Protein AF-A0A2S8EQU9-F1 (afdb_monomer_lite)

Radius of gyration: 19.74 Å; chains: 1; bounding box: 40×59×60 Å

Sequence (243 aa):
MELGSDIAADINLDDYFVYDVSADVALEFFRTLLFKHLQAFAGERELKERDEIAIINSVFSQERVFAELVRASEGVPRDFINILQLAAMRSDQSKIAMNEVRIAAKDWYERDKQRNLDTNERADQLLQWIRDKVIEGKRARAFLLRSSHSDPSIEFLFDERLLHIAKRSYSAKDEPGVRYRVWKVDYGCYVDLINTAKSPTGFLFPDTELSDAGEIEVPEDDYRAVRRAVLDLSEFEKDNASG

Structure (mmCIF, N/CA/C/O backbone):
data_AF-A0A2S8EQU9-F1
#
_entry.id   AF-A0A2S8EQU9-F1
#
loop_
_atom_site.group_PDB
_atom_site.id
_atom_site.type_symbol
_atom_site.label_atom_id
_atom_site.label_alt_id
_atom_site.label_comp_id
_atom_site.label_asym_id
_atom_site.label_entity_id
_atom_site.label_seq_id
_atom_site.pdbx_PDB_ins_code
_atom_site.Cartn_x
_atom_site.Cartn_y
_atom_site.Cartn_z
_atom_site.occupancy
_atom_site.B_iso_or_equiv
_atom_site.auth_seq_id
_atom_site.auth_comp_id
_atom_site.auth_asym_id
_atom_site.auth_atom_id
_atom_site.pdbx_PDB_model_num
ATOM 1 N N . MET A 1 1 ? -13.046 -41.221 -13.248 1.00 33.53 1 MET A N 1
ATOM 2 C CA . MET A 1 1 ? -12.655 -40.390 -12.095 1.00 33.53 1 MET A CA 1
ATOM 3 C C . MET A 1 1 ? -12.018 -39.148 -12.670 1.00 33.53 1 MET A C 1
ATOM 5 O O . MET A 1 1 ? -10.889 -39.224 -13.133 1.00 33.53 1 MET A O 1
ATOM 9 N N . GLU A 1 2 ? -12.775 -38.060 -12.756 1.00 37.56 2 GLU A N 1
ATOM 10 C CA . GLU A 1 2 ? -12.196 -36.752 -13.045 1.00 37.56 2 GLU A CA 1
ATOM 11 C C . GLU A 1 2 ? -11.677 -36.181 -11.728 1.00 37.56 2 GLU A C 1
ATOM 13 O O . GLU A 1 2 ? -12.448 -35.767 -10.872 1.00 37.56 2 GLU A O 1
ATOM 18 N N . LEU A 1 3 ? -10.361 -36.245 -11.544 1.00 44.75 3 LEU A N 1
ATOM 19 C CA . LEU A 1 3 ? -9.648 -35.679 -10.401 1.00 44.75 3 LEU A CA 1
ATOM 20 C C . LEU A 1 3 ? -9.072 -34.311 -10.804 1.00 44.75 3 LEU A C 1
ATOM 22 O O . LEU A 1 3 ? -7.863 -34.108 -10.768 1.00 44.75 3 LEU A O 1
ATOM 26 N N . GLY A 1 4 ? -9.929 -33.422 -11.314 1.00 41.94 4 GLY A N 1
ATOM 27 C CA . GLY A 1 4 ? -9.499 -32.151 -11.911 1.00 41.94 4 GLY A CA 1
ATOM 28 C C . GLY A 1 4 ? -10.283 -30.915 -11.475 1.00 41.94 4 GLY A C 1
ATOM 29 O O . GLY A 1 4 ? -9.787 -29.811 -11.670 1.00 41.94 4 GLY A O 1
ATOM 30 N N . SER A 1 5 ? -11.471 -31.058 -10.875 1.00 34.97 5 SER A N 1
ATOM 31 C CA . SER A 1 5 ? -12.340 -29.904 -10.593 1.00 34.97 5 SER A CA 1
ATOM 32 C C . SER A 1 5 ? -12.291 -29.382 -9.156 1.00 34.97 5 SER A C 1
ATOM 34 O O . SER A 1 5 ? -12.939 -28.380 -8.886 1.00 34.97 5 SER A O 1
ATOM 36 N N . ASP A 1 6 ? -11.554 -30.027 -8.245 1.00 44.69 6 ASP A N 1
ATOM 37 C CA . ASP A 1 6 ? -11.637 -29.733 -6.799 1.00 44.69 6 ASP A CA 1
ATOM 38 C C . ASP A 1 6 ? -10.392 -29.044 -6.211 1.00 44.69 6 ASP A C 1
ATOM 40 O O . ASP A 1 6 ? -10.330 -28.784 -5.017 1.00 44.69 6 ASP A O 1
ATOM 44 N N . ILE A 1 7 ? -9.387 -28.717 -7.034 1.00 41.84 7 ILE A N 1
ATOM 45 C CA . ILE A 1 7 ? -8.163 -28.026 -6.568 1.00 41.84 7 ILE A CA 1
ATOM 46 C C . ILE A 1 7 ? -8.291 -26.494 -6.691 1.00 41.84 7 ILE A C 1
ATOM 48 O O . ILE A 1 7 ? -7.581 -25.754 -6.021 1.00 41.84 7 ILE A O 1
ATOM 52 N N . ALA A 1 8 ? -9.231 -25.993 -7.499 1.00 37.91 8 ALA A N 1
ATOM 53 C CA . ALA A 1 8 ? -9.414 -24.556 -7.736 1.00 37.91 8 ALA A CA 1
ATOM 54 C C . ALA A 1 8 ? -10.442 -23.884 -6.802 1.00 37.91 8 ALA A C 1
ATOM 56 O O . ALA A 1 8 ? -10.688 -22.689 -6.938 1.00 37.91 8 ALA A O 1
ATOM 57 N N . ALA A 1 9 ? -11.069 -24.634 -5.889 1.00 36.38 9 ALA A N 1
ATOM 58 C CA . ALA A 1 9 ? -12.215 -24.147 -5.119 1.00 36.38 9 ALA A CA 1
ATOM 59 C C . ALA A 1 9 ? -11.855 -23.308 -3.878 1.00 36.38 9 ALA A C 1
ATOM 61 O O . ALA A 1 9 ? -12.753 -22.683 -3.323 1.00 36.38 9 ALA A O 1
ATOM 62 N N . ASP A 1 10 ? -10.585 -23.267 -3.452 1.00 40.62 10 ASP A N 1
ATOM 63 C CA . ASP A 1 10 ? -10.226 -22.685 -2.143 1.00 40.62 10 ASP A CA 1
ATOM 64 C C . ASP A 1 10 ? -9.034 -21.711 -2.169 1.00 40.62 10 ASP A C 1
ATOM 66 O O . ASP A 1 10 ? -8.620 -21.199 -1.132 1.00 40.62 10 ASP A O 1
ATOM 70 N N . ILE A 1 11 ? -8.481 -21.409 -3.350 1.00 37.69 11 ILE A N 1
ATOM 71 C CA . ILE A 1 11 ? -7.440 -20.381 -3.488 1.00 37.69 11 ILE A CA 1
ATOM 72 C C . ILE A 1 11 ? -8.107 -19.114 -4.010 1.00 37.69 11 ILE A C 1
ATOM 74 O O . ILE A 1 11 ? -8.287 -18.933 -5.215 1.00 37.69 11 ILE A O 1
ATOM 78 N N . ASN A 1 12 ? -8.486 -18.227 -3.091 1.00 47.50 12 ASN A N 1
ATOM 79 C CA . ASN A 1 12 ? -8.790 -16.853 -3.455 1.00 47.50 12 ASN A CA 1
ATOM 80 C C . ASN A 1 12 ? -7.479 -16.190 -3.905 1.00 47.50 12 ASN A C 1
ATOM 82 O O . ASN A 1 12 ? -6.629 -15.863 -3.081 1.00 47.50 12 ASN A O 1
ATOM 86 N N . LEU A 1 13 ? -7.286 -16.053 -5.219 1.00 45.34 13 LEU A N 1
ATOM 87 C CA . LEU A 1 13 ? -6.069 -15.482 -5.812 1.00 45.34 13 LEU A CA 1
ATOM 88 C C . LEU A 1 13 ? -5.778 -14.072 -5.275 1.00 45.34 13 LEU A C 1
ATOM 90 O O . LEU A 1 13 ? -4.610 -13.714 -5.133 1.00 45.34 13 LEU A O 1
ATOM 94 N N . ASP A 1 14 ? -6.825 -13.324 -4.910 1.00 51.41 14 ASP A N 1
ATOM 95 C CA . ASP A 1 14 ? -6.707 -11.995 -4.305 1.00 51.41 14 ASP A CA 1
ATOM 96 C C . ASP A 1 14 ? -6.015 -12.049 -2.934 1.00 51.41 14 ASP A C 1
ATOM 98 O O . ASP A 1 14 ? -5.286 -11.124 -2.602 1.00 51.41 14 ASP A O 1
ATOM 102 N N . ASP A 1 15 ? -6.168 -13.139 -2.170 1.00 52.75 15 ASP A N 1
ATOM 103 C CA . ASP A 1 15 ? -5.535 -13.311 -0.854 1.00 52.75 15 ASP A CA 1
ATOM 104 C C . ASP A 1 15 ? -4.066 -13.782 -0.972 1.00 52.75 15 ASP A C 1
ATOM 106 O O . ASP A 1 15 ? -3.281 -13.597 -0.043 1.00 52.75 15 ASP A O 1
ATOM 110 N N . TYR A 1 16 ? -3.674 -14.371 -2.112 1.00 49.75 16 TYR A N 1
ATOM 111 C CA . TYR A 1 16 ? -2.347 -14.978 -2.318 1.00 49.75 16 TYR A CA 1
ATOM 112 C C . TYR A 1 16 ? -1.316 -14.015 -2.929 1.00 49.75 16 TYR A C 1
ATOM 114 O O . TYR A 1 16 ? -0.118 -14.162 -2.694 1.00 49.75 16 TYR A O 1
ATOM 122 N N . PHE A 1 17 ? -1.762 -13.009 -3.691 1.00 53.88 17 PHE A N 1
ATOM 123 C CA . PHE A 1 17 ? -0.881 -12.006 -4.310 1.00 53.88 17 PHE A CA 1
ATOM 124 C C . PHE A 1 17 ? -0.741 -10.708 -3.505 1.00 53.88 17 PHE A C 1
ATOM 126 O O . PHE A 1 17 ? -0.090 -9.763 -3.964 1.00 53.88 17 PHE A O 1
ATOM 133 N N . VAL A 1 18 ? -1.304 -10.646 -2.295 1.00 64.56 18 VAL A N 1
ATOM 134 C CA . VAL A 1 18 ? -1.050 -9.533 -1.375 1.00 64.56 18 VAL A CA 1
ATOM 135 C C . VAL A 1 18 ? 0.399 -9.620 -0.902 1.00 64.56 18 VAL A C 1
ATOM 137 O O . VAL A 1 18 ? 0.786 -10.580 -0.239 1.00 64.56 18 VAL A O 1
ATOM 140 N N . TYR A 1 19 ? 1.194 -8.587 -1.191 1.00 64.25 19 TYR A N 1
ATOM 141 C CA . TYR A 1 19 ? 2.611 -8.510 -0.801 1.00 64.25 19 TYR A CA 1
ATOM 142 C C . TYR A 1 19 ? 2.847 -8.782 0.695 1.00 64.25 19 TYR A C 1
ATOM 144 O O . TYR A 1 19 ? 3.861 -9.356 1.071 1.00 64.25 19 TYR A O 1
ATOM 152 N N . ASP A 1 20 ? 1.904 -8.370 1.547 1.00 67.81 20 ASP A N 1
ATOM 153 C CA . ASP A 1 20 ? 1.984 -8.575 2.995 1.00 67.81 20 ASP A CA 1
ATOM 154 C C . ASP A 1 20 ? 1.712 -10.025 3.437 1.00 67.81 20 ASP A C 1
ATOM 156 O O . ASP A 1 20 ? 1.998 -10.333 4.585 1.00 67.81 20 ASP A O 1
ATOM 160 N N . VAL A 1 21 ? 1.151 -10.888 2.579 1.00 67.62 21 VAL A N 1
ATOM 161 C CA . VAL A 1 21 ? 0.884 -12.308 2.880 1.00 67.62 21 VAL A CA 1
ATOM 162 C C . VAL A 1 21 ? 2.030 -13.182 2.386 1.00 67.62 21 VAL A C 1
ATOM 164 O O . VAL A 1 21 ? 2.556 -13.965 3.160 1.00 67.62 21 VAL A O 1
ATOM 167 N N . SER A 1 22 ? 2.444 -13.037 1.124 1.00 76.06 22 SER A N 1
ATOM 168 C CA . SER A 1 22 ? 3.609 -13.751 0.592 1.00 76.06 22 SER A CA 1
ATOM 169 C C . SER A 1 22 ? 4.368 -12.880 -0.404 1.00 76.06 22 SER A C 1
ATOM 171 O O . SER A 1 22 ? 4.047 -12.808 -1.596 1.00 76.06 22 SER A O 1
ATOM 173 N N . ALA A 1 23 ? 5.388 -12.185 0.101 1.00 83.00 23 ALA A N 1
ATOM 174 C CA . ALA A 1 23 ? 6.175 -11.252 -0.696 1.00 83.00 23 ALA A CA 1
ATOM 175 C C . ALA A 1 23 ? 6.871 -11.953 -1.871 1.00 83.00 23 ALA A C 1
ATOM 177 O O . ALA A 1 23 ? 6.831 -11.440 -2.985 1.00 83.00 23 ALA A O 1
ATOM 178 N N . ASP A 1 24 ? 7.457 -13.133 -1.653 1.00 86.25 24 ASP A N 1
ATOM 179 C CA . ASP A 1 24 ? 8.213 -13.854 -2.684 1.00 86.25 24 ASP A CA 1
ATOM 180 C C . ASP A 1 24 ? 7.326 -14.277 -3.862 1.00 86.25 24 ASP A C 1
ATOM 182 O O . ASP A 1 24 ? 7.674 -14.033 -5.019 1.00 86.25 24 ASP A O 1
ATOM 186 N N . VAL A 1 25 ? 6.140 -14.821 -3.575 1.00 86.56 25 VAL A N 1
ATOM 187 C CA . VAL A 1 25 ? 5.157 -15.208 -4.596 1.00 86.56 25 VAL A CA 1
ATOM 188 C C . VAL A 1 25 ? 4.680 -13.990 -5.384 1.00 86.56 25 VAL A C 1
ATOM 190 O O . VAL A 1 25 ? 4.628 -14.025 -6.616 1.00 86.56 25 VAL A O 1
ATOM 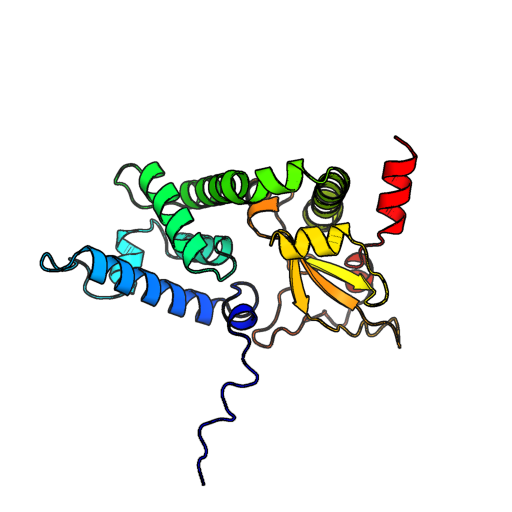193 N N . ALA A 1 26 ? 4.331 -12.902 -4.691 1.00 89.25 26 ALA A N 1
ATOM 194 C CA . ALA A 1 26 ? 3.895 -11.675 -5.345 1.00 89.25 26 ALA A CA 1
ATOM 195 C C . ALA A 1 26 ? 5.013 -11.112 -6.239 1.00 89.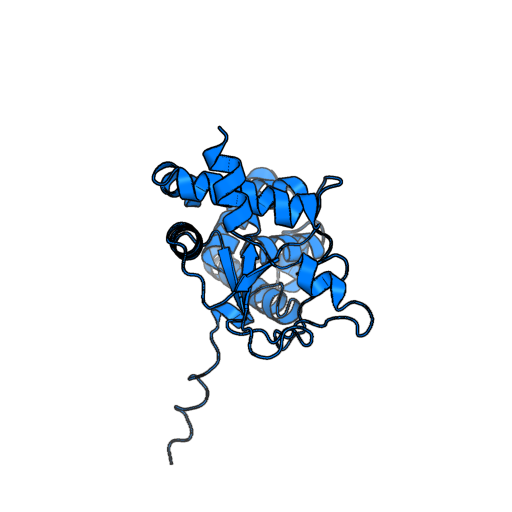25 26 ALA A C 1
ATOM 197 O O . ALA A 1 26 ? 4.781 -10.783 -7.403 1.00 89.25 26 ALA A O 1
ATOM 198 N N . LEU A 1 27 ? 6.247 -11.056 -5.732 1.00 93.38 27 LEU A N 1
ATOM 199 C CA . LEU A 1 27 ? 7.408 -10.598 -6.490 1.00 93.38 27 LEU A CA 1
ATOM 200 C C . LEU A 1 27 ? 7.643 -11.442 -7.742 1.00 93.38 27 LEU A C 1
ATOM 202 O O . LEU A 1 27 ? 7.883 -10.862 -8.798 1.00 93.38 27 LEU A O 1
ATOM 206 N N . GLU A 1 28 ? 7.572 -12.770 -7.649 1.00 94.12 28 GLU A N 1
ATOM 207 C CA . GLU A 1 28 ? 7.716 -13.667 -8.801 1.00 94.12 28 GLU A CA 1
ATOM 208 C C . GLU A 1 28 ? 6.620 -13.402 -9.840 1.00 94.12 28 GLU A C 1
ATOM 210 O O . GLU A 1 28 ? 6.914 -13.091 -10.996 1.00 94.12 28 GLU A O 1
ATOM 215 N N . PHE A 1 29 ? 5.354 -13.407 -9.415 1.00 94.50 29 PHE A N 1
ATOM 216 C CA . PHE A 1 29 ? 4.218 -13.178 -10.304 1.00 94.50 29 PHE A CA 1
ATOM 217 C C . PHE A 1 29 ? 4.317 -11.842 -11.052 1.00 94.50 29 PHE A C 1
ATOM 219 O O . PHE A 1 29 ? 4.194 -11.802 -12.280 1.00 94.50 29 PHE A O 1
ATOM 226 N N . PHE A 1 30 ? 4.564 -10.741 -10.336 1.00 96.19 30 PHE A N 1
ATOM 227 C CA . PHE A 1 30 ? 4.626 -9.411 -10.943 1.00 96.19 30 PHE A CA 1
ATOM 228 C C . PHE A 1 30 ? 5.864 -9.216 -11.821 1.00 96.19 30 PHE A C 1
ATOM 230 O O . PHE A 1 30 ? 5.836 -8.426 -12.769 1.00 96.19 30 PHE A O 1
ATOM 237 N N . ARG A 1 31 ? 6.941 -9.960 -11.555 1.00 96.56 31 ARG A N 1
ATOM 238 C CA . ARG A 1 31 ? 8.150 -9.943 -12.378 1.00 96.56 31 ARG A CA 1
ATOM 239 C C . ARG A 1 31 ? 7.876 -10.608 -13.723 1.00 96.56 31 ARG A C 1
ATOM 241 O O . ARG A 1 31 ? 8.136 -10.002 -14.768 1.00 96.56 31 ARG A O 1
ATOM 248 N N . THR A 1 32 ? 7.238 -11.779 -13.702 1.00 96.44 32 THR A N 1
ATOM 249 C CA . THR A 1 32 ? 6.753 -12.458 -14.908 1.00 96.44 32 THR A CA 1
ATOM 250 C C . THR A 1 32 ? 5.721 -11.620 -15.657 1.00 96.44 32 THR A C 1
ATOM 252 O O . THR A 1 32 ? 5.780 -11.525 -16.887 1.00 96.44 32 THR A O 1
ATOM 255 N N . LEU A 1 33 ? 4.783 -10.989 -14.941 1.00 96.31 33 LEU A N 1
ATOM 256 C CA . LEU A 1 33 ? 3.775 -10.105 -15.527 1.00 96.31 33 LEU A CA 1
ATOM 257 C C . LEU A 1 33 ? 4.437 -8.967 -16.310 1.00 96.31 33 LEU A C 1
ATOM 259 O O . LEU A 1 33 ? 4.105 -8.758 -17.477 1.00 96.31 33 LEU A O 1
ATOM 263 N N . LEU A 1 34 ? 5.385 -8.259 -15.689 1.00 97.00 34 LEU A N 1
ATOM 264 C CA . LEU A 1 34 ? 6.083 -7.141 -16.315 1.00 97.00 34 LEU A CA 1
ATOM 265 C C . LEU A 1 34 ? 6.875 -7.586 -17.549 1.00 97.00 34 LEU A C 1
ATOM 267 O O . LEU A 1 34 ? 6.765 -6.957 -18.602 1.00 97.00 34 LEU A O 1
ATOM 271 N N . PHE A 1 35 ? 7.634 -8.679 -17.443 1.00 95.75 35 PHE A N 1
ATOM 272 C CA . PHE A 1 35 ? 8.410 -9.208 -18.564 1.00 95.75 35 PHE A CA 1
ATOM 273 C C . PHE A 1 35 ? 7.514 -9.543 -19.761 1.00 95.75 35 PHE A C 1
ATOM 275 O O . PHE A 1 35 ? 7.748 -9.053 -20.866 1.00 95.75 35 PHE A O 1
ATOM 282 N N . LYS A 1 36 ? 6.428 -10.294 -19.536 1.00 94.56 36 LYS A N 1
ATOM 283 C CA . LYS A 1 36 ? 5.465 -10.644 -20.594 1.00 94.56 36 LYS A CA 1
ATOM 284 C C . LYS A 1 36 ? 4.761 -9.416 -21.167 1.00 94.56 36 LYS A C 1
ATOM 286 O O . LYS A 1 36 ? 4.550 -9.352 -22.376 1.00 94.56 36 LYS A O 1
ATOM 291 N N . HIS A 1 37 ? 4.414 -8.442 -20.326 1.00 94.75 37 HIS A N 1
ATOM 292 C CA . HIS A 1 37 ? 3.777 -7.201 -20.762 1.00 94.75 37 HIS A CA 1
ATOM 293 C C . HIS A 1 37 ? 4.683 -6.410 -21.713 1.00 94.75 37 HIS A C 1
ATOM 295 O O . HIS A 1 37 ? 4.256 -6.019 -22.800 1.00 94.75 37 HIS A O 1
ATOM 301 N N . LEU A 1 38 ? 5.953 -6.228 -21.344 1.00 93.69 38 LEU A N 1
ATOM 302 C CA . LEU A 1 38 ? 6.929 -5.534 -22.183 1.00 93.69 38 LEU A CA 1
ATOM 303 C C . LEU A 1 38 ? 7.265 -6.329 -23.449 1.00 93.69 38 LEU A C 1
ATOM 305 O O . LEU A 1 38 ? 7.440 -5.730 -24.507 1.00 93.69 38 LEU A O 1
ATOM 309 N N . GLN A 1 39 ? 7.302 -7.662 -23.376 1.00 92.12 39 GLN A N 1
ATOM 310 C CA . GLN A 1 39 ? 7.548 -8.514 -24.541 1.00 92.12 39 GLN A CA 1
ATOM 311 C C . GLN A 1 39 ? 6.416 -8.385 -25.562 1.00 92.12 39 GLN A C 1
ATOM 313 O O . GLN A 1 39 ? 6.668 -8.195 -26.751 1.00 92.12 39 GLN A O 1
ATOM 318 N N . ALA A 1 40 ? 5.167 -8.423 -25.090 1.00 91.94 40 ALA A N 1
ATOM 319 C CA . ALA A 1 40 ? 3.996 -8.197 -25.927 1.00 91.94 40 ALA A CA 1
ATOM 320 C C . ALA A 1 40 ? 3.999 -6.789 -26.545 1.00 91.94 40 ALA A C 1
ATOM 322 O O . ALA A 1 40 ? 3.655 -6.635 -27.715 1.00 91.94 40 ALA A O 1
ATOM 323 N N . PHE A 1 41 ? 4.426 -5.774 -25.787 1.00 89.81 41 PHE A N 1
ATOM 324 C CA . PHE A 1 41 ? 4.535 -4.399 -26.276 1.00 89.81 41 PHE A CA 1
ATOM 325 C C . PHE A 1 41 ? 5.648 -4.216 -27.323 1.00 89.81 41 PHE A C 1
ATOM 327 O O . PHE A 1 41 ? 5.462 -3.487 -28.297 1.00 89.81 41 PHE A O 1
ATOM 334 N N . ALA A 1 42 ? 6.798 -4.874 -27.149 1.00 90.06 42 ALA A N 1
ATOM 335 C CA . ALA A 1 42 ? 7.920 -4.799 -28.085 1.00 90.06 42 ALA A CA 1
ATOM 336 C C . ALA A 1 42 ? 7.599 -5.439 -29.448 1.00 90.06 42 ALA A C 1
ATOM 338 O O . ALA A 1 42 ? 8.120 -4.996 -30.478 1.00 90.06 42 ALA A O 1
ATOM 339 N N . GLY A 1 43 ? 6.730 -6.456 -29.462 1.00 88.19 43 GLY A N 1
ATOM 340 C CA . GLY A 1 43 ? 6.331 -7.165 -30.675 1.00 88.19 43 GLY A CA 1
ATOM 341 C C . GLY A 1 43 ? 7.546 -7.685 -31.447 1.00 88.19 43 GLY A C 1
ATOM 342 O O . GLY A 1 43 ? 8.452 -8.286 -30.875 1.00 88.19 43 GLY A O 1
ATOM 343 N N . GLU A 1 44 ? 7.595 -7.404 -32.749 1.00 84.44 44 GLU A N 1
ATOM 344 C CA . GLU A 1 44 ? 8.676 -7.851 -33.644 1.00 84.44 44 GLU A CA 1
ATOM 345 C C . GLU A 1 44 ? 10.031 -7.176 -33.390 1.00 84.44 44 GLU A C 1
ATOM 347 O O . GLU A 1 44 ? 11.050 -7.658 -33.876 1.00 84.44 44 GLU A O 1
ATOM 352 N N . ARG A 1 45 ? 10.077 -6.055 -32.652 1.00 82.75 45 ARG A N 1
ATOM 353 C CA . ARG A 1 45 ? 11.352 -5.383 -32.343 1.00 82.75 45 ARG A CA 1
ATOM 354 C C . ARG A 1 45 ? 12.190 -6.153 -31.320 1.00 82.75 45 ARG A C 1
ATOM 356 O O . ARG A 1 45 ? 13.373 -5.846 -31.204 1.00 82.75 45 ARG A O 1
ATOM 363 N N . GLU A 1 46 ? 11.573 -7.135 -30.654 1.00 80.81 46 GLU A N 1
ATOM 364 C CA . GLU A 1 46 ? 12.094 -7.926 -29.536 1.00 80.81 46 GLU A CA 1
ATOM 365 C C . GLU A 1 46 ? 12.575 -7.066 -28.351 1.00 80.81 46 GLU A C 1
ATOM 367 O O . GLU A 1 46 ? 12.967 -5.904 -28.480 1.00 80.81 46 GLU A O 1
ATOM 372 N N . LEU A 1 47 ? 12.512 -7.619 -27.139 1.00 88.38 47 LEU A N 1
ATOM 373 C CA . LEU A 1 47 ? 13.129 -6.968 -25.985 1.00 88.38 47 LEU A CA 1
ATOM 374 C C . LEU A 1 47 ? 14.642 -7.173 -26.025 1.00 88.38 47 LEU A C 1
ATOM 376 O O . LEU A 1 47 ? 15.133 -8.251 -26.356 1.00 88.38 47 LEU A O 1
ATOM 380 N N . LYS A 1 48 ? 15.392 -6.139 -25.636 1.00 89.94 48 LYS A N 1
ATOM 381 C CA . LYS A 1 48 ? 16.846 -6.248 -25.479 1.00 89.94 48 LYS A CA 1
ATOM 382 C C . LYS A 1 48 ? 17.197 -7.166 -24.306 1.00 89.94 48 LYS A C 1
ATOM 384 O O . LYS A 1 48 ? 18.179 -7.910 -24.357 1.00 89.94 48 LYS A O 1
ATOM 389 N N . GLU A 1 49 ? 16.423 -7.073 -23.235 1.00 93.25 49 GLU A N 1
ATOM 390 C CA . GLU A 1 49 ? 16.528 -7.886 -22.037 1.00 93.25 49 GLU A CA 1
ATOM 391 C C . GLU A 1 49 ? 15.991 -9.295 -22.297 1.00 93.25 49 GLU A C 1
ATOM 393 O O . GLU A 1 49 ? 14.900 -9.480 -22.830 1.00 93.25 49 GLU A O 1
ATOM 398 N N . ARG A 1 50 ? 16.784 -10.301 -21.918 1.00 89.75 50 ARG A N 1
ATOM 399 C CA . ARG A 1 50 ? 16.525 -11.709 -22.259 1.00 89.75 50 ARG A CA 1
ATOM 400 C C . ARG A 1 50 ? 15.682 -12.448 -21.230 1.00 89.75 50 ARG A C 1
ATOM 402 O O . ARG A 1 50 ? 15.179 -13.526 -21.528 1.00 89.75 50 ARG A O 1
ATOM 409 N N . ASP A 1 51 ? 15.575 -11.891 -20.032 1.00 93.88 51 ASP A N 1
ATOM 410 C CA . ASP A 1 51 ? 14.883 -12.499 -18.910 1.00 93.88 51 ASP A CA 1
ATOM 411 C C . ASP A 1 51 ? 14.293 -11.439 -17.971 1.00 93.88 51 ASP A C 1
ATOM 413 O O . ASP A 1 51 ? 14.531 -10.231 -18.080 1.00 93.88 51 ASP A O 1
ATOM 417 N N . GLU A 1 52 ? 13.497 -11.941 -17.040 1.00 95.06 52 GLU A N 1
ATOM 418 C CA . GLU A 1 52 ? 12.803 -11.196 -16.002 1.00 95.06 52 GLU A CA 1
ATOM 419 C C . GLU A 1 52 ? 13.736 -10.360 -15.113 1.00 95.06 52 GLU A C 1
ATOM 421 O O . GLU A 1 52 ? 13.443 -9.203 -14.812 1.00 95.06 52 GLU A O 1
ATOM 426 N N . ILE A 1 53 ? 14.886 -10.913 -14.718 1.00 95.00 53 ILE A N 1
ATOM 427 C CA . ILE A 1 53 ? 15.853 -10.242 -13.839 1.00 95.00 53 ILE A CA 1
ATOM 428 C C . ILE A 1 53 ? 16.509 -9.070 -14.576 1.00 95.00 53 ILE A C 1
ATOM 430 O O . ILE A 1 53 ? 16.687 -7.989 -14.009 1.00 95.00 53 ILE A O 1
ATOM 434 N N . ALA A 1 54 ? 16.851 -9.260 -15.851 1.00 95.56 54 ALA A N 1
ATOM 435 C CA . ALA A 1 54 ? 17.408 -8.223 -16.703 1.00 95.56 54 ALA A CA 1
ATOM 436 C C . ALA A 1 54 ? 16.436 -7.046 -16.874 1.00 95.56 54 ALA A C 1
ATOM 438 O O . ALA A 1 54 ? 16.885 -5.902 -16.797 1.00 95.56 54 ALA A O 1
ATOM 439 N N . ILE A 1 55 ? 15.129 -7.309 -17.016 1.00 95.25 55 ILE A N 1
ATOM 440 C CA . ILE A 1 55 ? 14.098 -6.257 -17.047 1.00 95.25 55 ILE A CA 1
ATOM 441 C C . ILE A 1 55 ? 14.046 -5.483 -15.730 1.00 95.25 55 ILE A C 1
ATOM 443 O O . ILE A 1 55 ? 14.071 -4.253 -15.750 1.00 95.25 55 ILE A O 1
ATOM 447 N N . ILE A 1 56 ? 14.028 -6.157 -14.575 1.00 96.75 56 ILE A N 1
ATOM 448 C CA . ILE A 1 56 ? 14.011 -5.442 -13.288 1.00 96.75 56 ILE A CA 1
ATOM 449 C C . ILE A 1 56 ? 15.248 -4.553 -13.145 1.00 96.75 56 ILE A C 1
ATOM 451 O O . ILE A 1 56 ? 15.142 -3.383 -12.777 1.00 96.75 56 ILE A O 1
ATOM 455 N N . ASN A 1 57 ? 16.415 -5.078 -13.512 1.00 96.00 57 ASN A N 1
ATOM 456 C CA . ASN A 1 57 ? 17.667 -4.339 -13.447 1.00 96.00 57 ASN A CA 1
ATOM 457 C C . ASN A 1 57 ? 17.750 -3.189 -14.456 1.00 96.00 57 ASN A C 1
ATOM 459 O O . ASN A 1 57 ? 18.498 -2.242 -14.204 1.00 96.00 57 ASN A O 1
ATOM 463 N N . SER A 1 58 ? 17.051 -3.248 -15.593 1.00 94.81 58 SER A N 1
ATOM 464 C CA . SER A 1 58 ? 17.051 -2.167 -16.584 1.00 94.81 58 SER A CA 1
ATOM 465 C C . SER A 1 58 ? 16.039 -1.072 -16.248 1.00 94.81 58 SER A C 1
ATOM 467 O O . SER A 1 58 ? 16.362 0.103 -16.417 1.00 94.81 58 SER A O 1
ATOM 469 N N . VAL A 1 59 ? 14.873 -1.437 -15.707 1.00 96.00 59 VAL A N 1
ATOM 470 C CA . VAL A 1 59 ? 13.772 -0.514 -15.387 1.00 96.00 59 VAL A CA 1
ATOM 471 C C . VAL A 1 59 ? 13.974 0.190 -14.044 1.00 96.00 59 VAL A C 1
ATOM 473 O O . VAL A 1 59 ? 13.748 1.397 -13.941 1.00 96.00 59 VAL A O 1
ATOM 476 N N . PHE A 1 60 ? 14.420 -0.528 -13.011 1.00 98.12 60 PHE A N 1
ATOM 477 C CA . PHE A 1 60 ? 14.473 -0.019 -11.640 1.00 98.12 60 PHE A CA 1
ATOM 478 C C . PHE A 1 60 ? 15.902 0.244 -11.176 1.00 98.12 60 PHE A C 1
ATOM 480 O O . PHE A 1 60 ? 16.847 -0.468 -11.513 1.00 98.12 60 PHE A O 1
ATOM 487 N N . SER A 1 61 ? 16.069 1.278 -10.353 1.00 97.50 61 SER A N 1
ATOM 488 C CA . SER A 1 61 ? 17.374 1.643 -9.790 1.00 97.50 61 SER A CA 1
ATOM 489 C C . SER A 1 61 ? 17.919 0.586 -8.824 1.00 97.50 61 SER A C 1
ATOM 491 O O . SER A 1 61 ? 19.137 0.437 -8.722 1.00 97.50 61 SER A O 1
ATOM 493 N N . GLN A 1 62 ? 17.037 -0.130 -8.116 1.00 95.94 62 GLN A N 1
ATOM 494 C CA . GLN A 1 62 ? 17.347 -1.188 -7.147 1.00 95.94 62 GLN A CA 1
ATOM 495 C C . GLN A 1 62 ? 16.180 -2.190 -7.084 1.00 95.94 62 GLN A C 1
ATOM 497 O O . GLN A 1 62 ? 15.031 -1.788 -7.257 1.00 95.94 62 GLN A O 1
ATOM 502 N N . GLU A 1 63 ? 16.441 -3.457 -6.745 1.00 93.00 63 GLU A N 1
ATOM 503 C CA . GLU A 1 63 ? 15.397 -4.499 -6.648 1.00 93.00 63 GLU A CA 1
ATOM 504 C C . GLU A 1 63 ? 14.280 -4.137 -5.654 1.00 93.00 63 GLU A C 1
ATOM 506 O O . GLU A 1 63 ? 13.100 -4.309 -5.947 1.00 93.00 63 GLU A O 1
ATOM 511 N N . ARG A 1 64 ? 14.618 -3.506 -4.521 1.00 94.88 64 ARG A N 1
ATOM 512 C CA . ARG A 1 64 ? 13.616 -3.045 -3.542 1.00 94.88 64 ARG A CA 1
ATOM 513 C C . ARG A 1 64 ? 12.625 -2.008 -4.085 1.00 94.88 64 ARG A C 1
ATOM 515 O O . ARG A 1 64 ? 11.573 -1.817 -3.492 1.00 94.88 64 ARG A O 1
ATOM 522 N N . VAL A 1 65 ? 12.957 -1.308 -5.174 1.00 97.50 65 VAL A N 1
ATOM 523 C CA . VAL A 1 65 ? 12.029 -0.356 -5.808 1.00 97.50 65 VAL A CA 1
ATOM 524 C C . VAL A 1 65 ? 10.936 -1.108 -6.563 1.00 97.50 65 VAL A C 1
ATOM 526 O O . VAL A 1 65 ? 9.780 -0.700 -6.522 1.00 97.50 65 VAL A O 1
ATOM 529 N N . PHE A 1 66 ? 11.279 -2.237 -7.189 1.00 97.62 66 PHE A N 1
ATOM 530 C CA . PHE A 1 66 ? 10.285 -3.139 -7.761 1.00 97.62 66 PHE A CA 1
ATOM 531 C C . PHE A 1 66 ? 9.389 -3.732 -6.665 1.00 97.62 66 PHE A C 1
ATOM 533 O O . PHE A 1 66 ? 8.172 -3.725 -6.815 1.00 97.62 66 PHE A O 1
ATOM 540 N N . ALA A 1 67 ? 9.966 -4.147 -5.532 1.00 94.88 67 ALA A N 1
ATOM 541 C CA . ALA A 1 67 ? 9.181 -4.631 -4.396 1.00 94.88 67 ALA A CA 1
ATOM 542 C C . ALA A 1 67 ? 8.194 -3.584 -3.857 1.00 94.88 67 ALA A C 1
ATOM 544 O O . ALA A 1 67 ? 7.039 -3.910 -3.594 1.00 94.88 67 ALA A O 1
ATOM 545 N N . GLU A 1 68 ? 8.609 -2.317 -3.767 1.00 95.19 68 GLU A N 1
ATOM 546 C CA . GLU A 1 68 ? 7.706 -1.227 -3.385 1.00 95.19 68 GLU A CA 1
ATOM 547 C C . GLU A 1 68 ? 6.553 -1.062 -4.383 1.00 95.19 68 GLU A C 1
ATOM 549 O O . GLU A 1 68 ? 5.415 -0.866 -3.969 1.00 95.19 68 GLU A O 1
ATOM 554 N N . LEU A 1 69 ? 6.817 -1.171 -5.689 1.00 97.12 69 LEU A N 1
ATOM 555 C CA . LEU A 1 69 ? 5.774 -1.091 -6.713 1.00 97.12 69 LEU A CA 1
ATOM 556 C C . LEU A 1 69 ? 4.779 -2.255 -6.598 1.00 97.12 69 LEU A C 1
ATOM 558 O O . LEU A 1 69 ? 3.572 -2.038 -6.690 1.00 97.12 69 LEU A O 1
ATOM 562 N N . VAL A 1 70 ? 5.272 -3.477 -6.373 1.00 95.44 70 VAL A N 1
ATOM 563 C CA . VAL A 1 70 ? 4.418 -4.650 -6.135 1.00 95.44 70 VAL A CA 1
ATOM 564 C C . VAL A 1 70 ? 3.548 -4.425 -4.903 1.00 95.44 70 VAL A C 1
ATOM 566 O O . VAL A 1 70 ? 2.334 -4.603 -4.972 1.00 95.44 70 VAL A O 1
ATOM 569 N N . ARG A 1 71 ? 4.133 -3.942 -3.803 1.00 91.81 71 ARG A N 1
ATOM 570 C CA . ARG A 1 71 ? 3.387 -3.598 -2.591 1.00 91.81 71 ARG A CA 1
ATOM 571 C C . ARG A 1 71 ? 2.325 -2.527 -2.842 1.00 91.81 71 ARG A C 1
ATOM 573 O O . ARG A 1 71 ? 1.188 -2.700 -2.418 1.00 91.81 71 ARG A O 1
ATOM 580 N N . ALA A 1 72 ? 2.680 -1.457 -3.550 1.00 93.19 72 ALA A N 1
ATOM 581 C CA . ALA A 1 72 ? 1.781 -0.351 -3.869 1.00 93.19 72 ALA A CA 1
ATOM 582 C C . ALA A 1 72 ? 0.613 -0.757 -4.778 1.00 93.19 72 ALA A C 1
ATOM 584 O O . ALA A 1 72 ? -0.405 -0.073 -4.799 1.00 93.19 72 ALA A O 1
ATOM 585 N N . SER A 1 73 ? 0.758 -1.855 -5.523 1.00 92.75 73 SER A N 1
ATOM 586 C CA . SER A 1 73 ? -0.312 -2.396 -6.361 1.00 92.75 73 SER A CA 1
ATOM 587 C C . SER A 1 73 ? -1.360 -3.201 -5.595 1.00 92.75 73 SER A C 1
ATOM 589 O O . SER A 1 73 ? -2.364 -3.567 -6.193 1.00 92.75 73 SER A O 1
ATOM 591 N N . GLU A 1 74 ? -1.130 -3.515 -4.313 1.00 87.94 74 GLU A N 1
ATOM 592 C CA . GLU A 1 74 ? -2.064 -4.293 -3.480 1.00 87.94 74 GLU A CA 1
ATOM 593 C C . GLU A 1 74 ? -2.486 -5.631 -4.123 1.00 87.94 74 GLU A C 1
ATOM 595 O O . GLU A 1 74 ? -3.601 -6.110 -3.944 1.00 87.94 74 GLU A O 1
ATOM 600 N N . GLY A 1 75 ? -1.591 -6.241 -4.908 1.00 87.62 75 GLY A N 1
ATOM 601 C CA . GLY A 1 75 ? -1.873 -7.489 -5.623 1.00 87.62 75 GLY A CA 1
ATOM 602 C C . GLY A 1 75 ? -2.700 -7.318 -6.902 1.00 87.62 75 GLY A C 1
ATOM 603 O O . GLY A 1 75 ? -2.998 -8.310 -7.561 1.00 87.62 75 GLY A O 1
ATOM 604 N N . VAL A 1 76 ? -3.026 -6.086 -7.314 1.00 89.25 76 VAL A N 1
ATOM 605 C CA . VAL A 1 76 ? -3.852 -5.783 -8.492 1.00 89.25 76 VAL A CA 1
ATOM 606 C C . VAL A 1 76 ? -2.976 -5.513 -9.732 1.00 89.25 76 VAL A C 1
ATOM 608 O O . VAL A 1 76 ? -2.340 -4.459 -9.835 1.00 89.25 76 VAL A O 1
ATOM 611 N N . PRO A 1 77 ? -2.985 -6.391 -10.763 1.00 92.62 77 PRO A N 1
ATOM 612 C CA . PRO A 1 77 ? -2.188 -6.218 -11.988 1.00 92.62 77 PRO A CA 1
ATOM 613 C C . PRO A 1 77 ? -2.418 -4.900 -12.728 1.00 92.62 77 PRO A C 1
ATOM 615 O O . PRO A 1 77 ? -1.496 -4.341 -13.321 1.00 92.62 77 PRO A O 1
ATOM 618 N N . ARG A 1 78 ? -3.656 -4.397 -12.710 1.00 91.81 78 ARG A N 1
ATOM 619 C CA . ARG A 1 78 ? -4.015 -3.125 -13.347 1.00 91.81 78 ARG A CA 1
ATOM 620 C C . ARG A 1 78 ? -3.332 -1.948 -12.655 1.00 91.81 78 ARG A C 1
ATOM 622 O O . ARG A 1 78 ? -2.726 -1.124 -13.337 1.00 91.81 78 ARG A O 1
ATOM 629 N N . ASP A 1 79 ? -3.406 -1.903 -11.331 1.00 92.56 79 ASP A N 1
ATOM 630 C CA . ASP A 1 79 ? -2.822 -0.825 -10.536 1.00 92.56 79 ASP A CA 1
ATOM 631 C C . ASP A 1 79 ? -1.301 -0.851 -10.649 1.00 92.56 79 ASP A C 1
ATOM 633 O O . ASP A 1 79 ? -0.693 0.188 -10.888 1.00 92.56 79 ASP A O 1
ATOM 637 N N . PHE A 1 80 ? -0.689 -2.040 -10.635 1.00 96.31 80 PHE A N 1
ATOM 638 C CA . PHE A 1 80 ? 0.741 -2.204 -10.905 1.00 96.31 80 PHE A CA 1
ATOM 639 C C . PHE A 1 80 ? 1.173 -1.532 -12.217 1.00 96.31 80 PHE A C 1
ATOM 641 O O . PHE A 1 80 ? 2.121 -0.747 -12.224 1.00 96.31 80 PHE A O 1
ATOM 648 N N . ILE A 1 81 ? 0.475 -1.802 -13.328 1.00 96.56 81 ILE A N 1
ATOM 649 C CA . ILE A 1 81 ? 0.818 -1.221 -14.636 1.00 96.56 81 ILE A CA 1
ATOM 650 C C . ILE A 1 81 ? 0.585 0.294 -14.653 1.00 96.56 81 ILE A C 1
ATOM 652 O O . ILE A 1 81 ? 1.420 1.027 -15.183 1.00 96.56 81 ILE A O 1
ATOM 656 N N . ASN A 1 82 ? -0.504 0.784 -14.058 1.00 95.38 82 ASN A N 1
ATOM 657 C CA . ASN A 1 82 ? -0.801 2.218 -14.029 1.00 95.38 82 ASN A CA 1
ATOM 658 C C . ASN A 1 82 ? 0.207 3.000 -13.175 1.00 95.38 82 ASN A C 1
ATOM 660 O O . ASN A 1 82 ? 0.729 4.027 -13.618 1.00 95.38 82 ASN A O 1
ATOM 664 N N . ILE A 1 83 ? 0.547 2.492 -11.987 1.00 96.94 83 ILE A N 1
ATOM 665 C CA . ILE A 1 83 ? 1.569 3.086 -11.120 1.00 96.94 83 ILE A CA 1
ATOM 666 C C . ILE A 1 83 ? 2.935 3.037 -11.818 1.00 96.94 83 ILE A C 1
ATOM 668 O O . ILE A 1 83 ? 3.648 4.041 -11.828 1.00 96.94 83 ILE A O 1
ATOM 672 N N . LEU A 1 84 ? 3.285 1.921 -12.470 1.00 97.94 84 LEU A N 1
ATOM 673 C CA . LEU A 1 84 ? 4.521 1.798 -13.247 1.00 97.94 84 LEU A CA 1
ATOM 674 C C . LEU A 1 84 ? 4.613 2.854 -14.353 1.00 97.94 84 LEU A C 1
ATOM 676 O O . LEU A 1 84 ? 5.654 3.490 -14.501 1.00 97.94 84 LEU A O 1
ATOM 680 N N . GLN A 1 85 ? 3.542 3.051 -15.125 1.00 95.88 85 GLN A N 1
ATOM 681 C CA . GLN A 1 85 ? 3.504 4.044 -16.200 1.00 95.88 85 GLN A CA 1
ATOM 682 C C . GLN A 1 85 ? 3.716 5.460 -15.661 1.00 95.88 85 GLN A C 1
ATOM 684 O O . GLN A 1 85 ? 4.548 6.199 -16.189 1.00 95.88 85 GLN A O 1
ATOM 689 N N . LEU A 1 86 ? 3.022 5.826 -14.579 1.00 96.69 86 LEU A N 1
ATOM 690 C CA . LEU A 1 86 ? 3.196 7.125 -13.927 1.00 96.69 86 LEU A CA 1
ATOM 691 C C . LEU A 1 86 ? 4.624 7.301 -13.390 1.00 96.69 86 LEU A C 1
ATOM 693 O O . LEU A 1 86 ? 5.227 8.355 -13.589 1.00 96.69 86 LEU A O 1
ATOM 697 N N . ALA A 1 87 ? 5.193 6.270 -12.761 1.00 97.88 87 ALA A N 1
ATOM 698 C CA . ALA A 1 87 ? 6.560 6.300 -12.249 1.00 97.88 87 ALA A CA 1
ATOM 699 C C . ALA A 1 87 ? 7.598 6.426 -13.381 1.00 97.88 87 ALA A C 1
ATOM 701 O O . ALA A 1 87 ? 8.527 7.224 -13.273 1.00 97.88 87 ALA A O 1
ATOM 702 N N . ALA A 1 88 ? 7.409 5.711 -14.494 1.00 96.31 88 ALA A N 1
ATOM 703 C CA . ALA A 1 88 ? 8.274 5.779 -15.673 1.00 96.31 88 ALA A CA 1
ATOM 704 C C . ALA A 1 88 ? 8.216 7.149 -16.367 1.00 96.31 88 ALA A C 1
ATOM 706 O O . ALA A 1 88 ? 9.240 7.682 -16.786 1.00 96.31 88 ALA A O 1
ATOM 707 N N . MET A 1 89 ? 7.028 7.758 -16.462 1.00 95.44 89 MET A N 1
ATOM 708 C CA . MET A 1 89 ? 6.884 9.123 -16.983 1.00 95.44 89 MET A CA 1
ATOM 709 C C . MET A 1 89 ? 7.615 10.147 -16.108 1.00 95.44 89 MET A C 1
ATOM 711 O O . MET A 1 89 ? 8.126 11.141 -16.618 1.00 95.44 89 MET A O 1
ATOM 715 N N . ARG A 1 90 ? 7.671 9.907 -14.794 1.00 95.69 90 ARG A N 1
ATOM 716 C CA . ARG A 1 90 ? 8.358 10.769 -13.824 1.00 95.69 90 ARG A CA 1
ATOM 717 C C . ARG A 1 90 ? 9.873 10.573 -13.808 1.00 95.69 90 ARG A C 1
ATOM 719 O O . ARG A 1 90 ? 10.578 11.518 -13.472 1.00 95.69 90 ARG A O 1
ATOM 726 N N . SER A 1 91 ? 10.372 9.390 -14.167 1.00 94.56 91 SER A N 1
ATOM 727 C CA . SER A 1 91 ? 11.809 9.096 -14.150 1.00 94.56 91 SER A CA 1
ATOM 728 C C . SER A 1 91 ? 12.577 9.669 -15.348 1.00 94.56 91 SER A C 1
ATOM 730 O O . SER A 1 91 ? 13.800 9.561 -15.371 1.00 94.56 91 SER A O 1
ATOM 732 N N . ASP A 1 92 ? 11.897 10.280 -16.326 1.00 88.81 92 ASP A N 1
ATOM 733 C CA . ASP A 1 92 ? 12.482 10.998 -17.473 1.00 88.81 92 ASP A CA 1
ATOM 734 C C . ASP A 1 92 ? 13.642 10.242 -18.152 1.00 88.81 92 ASP A C 1
ATOM 736 O O . ASP A 1 92 ? 14.791 10.677 -18.180 1.00 88.81 92 ASP A O 1
ATOM 740 N N . GLN A 1 93 ? 13.347 9.034 -18.647 1.00 85.69 93 GLN A N 1
ATOM 741 C CA . GLN A 1 93 ? 14.303 8.115 -19.297 1.00 85.69 93 GLN A CA 1
ATOM 742 C C . GLN A 1 93 ? 15.438 7.578 -18.407 1.00 85.69 93 GLN A C 1
ATOM 744 O O . GLN A 1 93 ? 16.281 6.813 -18.880 1.00 85.69 93 GLN A O 1
ATOM 749 N N . SER A 1 94 ? 15.455 7.914 -17.118 1.00 94.81 94 SER A N 1
ATOM 750 C CA . SER A 1 94 ? 16.301 7.255 -16.127 1.00 94.81 94 SER A CA 1
ATOM 751 C C . SER A 1 94 ? 15.581 6.071 -15.474 1.00 94.81 94 SER A C 1
ATOM 753 O O . SER A 1 94 ? 14.371 5.874 -15.636 1.00 94.81 94 SER A O 1
ATOM 755 N N . LYS A 1 95 ? 16.339 5.258 -14.732 1.00 97.62 95 LYS A N 1
ATOM 756 C CA . LYS A 1 95 ? 15.780 4.148 -13.956 1.00 97.62 95 LYS A CA 1
ATOM 757 C C . LYS A 1 95 ? 14.820 4.672 -12.893 1.00 97.62 95 LYS A C 1
ATOM 759 O O . LYS A 1 95 ? 15.136 5.630 -12.192 1.00 97.62 95 LYS A O 1
ATOM 764 N N . ILE A 1 96 ? 13.703 3.981 -12.710 1.00 98.50 96 ILE A N 1
ATOM 765 C CA . ILE A 1 96 ? 12.701 4.318 -11.699 1.00 98.50 96 ILE A CA 1
ATOM 766 C C . ILE A 1 96 ? 13.316 4.143 -10.303 1.00 98.50 96 ILE A C 1
ATOM 768 O O . ILE A 1 96 ? 13.907 3.099 -9.991 1.00 98.50 96 ILE A O 1
ATOM 772 N N . ALA A 1 97 ? 13.200 5.158 -9.450 1.00 97.69 97 ALA A N 1
ATOM 773 C CA . ALA A 1 97 ? 13.615 5.094 -8.058 1.00 97.69 97 ALA A CA 1
ATOM 774 C C . ALA A 1 97 ? 12.408 5.116 -7.108 1.00 97.69 97 ALA A C 1
ATOM 776 O O . ALA A 1 97 ? 11.242 5.180 -7.498 1.00 97.69 97 ALA A O 1
ATOM 777 N N . MET A 1 98 ? 12.709 4.939 -5.820 1.00 96.25 98 MET A N 1
ATOM 778 C CA . MET A 1 98 ? 11.705 4.773 -4.764 1.00 96.25 98 MET A CA 1
ATOM 779 C C . MET A 1 98 ? 10.734 5.958 -4.698 1.00 96.25 98 MET A C 1
ATOM 781 O O . MET A 1 98 ? 9.548 5.792 -4.427 1.00 96.25 98 MET A O 1
ATOM 785 N N . ASN A 1 99 ? 11.247 7.165 -4.938 1.00 95.88 99 ASN A N 1
ATOM 786 C CA . ASN A 1 99 ? 10.460 8.386 -4.879 1.00 95.88 99 ASN A CA 1
ATOM 787 C C . ASN A 1 99 ? 9.397 8.426 -5.987 1.00 95.88 99 ASN A C 1
ATOM 789 O O . ASN A 1 99 ? 8.248 8.767 -5.720 1.00 95.88 99 ASN A O 1
ATOM 793 N N . GLU A 1 100 ? 9.752 8.022 -7.207 1.00 97.75 100 GLU A N 1
ATOM 794 C CA . GLU A 1 100 ? 8.849 8.019 -8.358 1.00 97.75 100 GLU A CA 1
ATOM 795 C C . GLU A 1 100 ? 7.712 7.019 -8.155 1.00 97.75 100 GLU A C 1
ATOM 797 O O . GLU A 1 100 ? 6.565 7.367 -8.420 1.00 97.75 100 GLU A O 1
ATOM 802 N N . VAL A 1 101 ? 8.004 5.824 -7.622 1.00 97.56 101 VAL A N 1
ATOM 803 C CA . VAL A 1 101 ? 6.979 4.817 -7.288 1.00 97.56 101 VAL A CA 1
ATOM 804 C C . VAL A 1 101 ? 5.998 5.355 -6.251 1.00 97.56 101 VAL A C 1
ATOM 806 O O . VAL A 1 101 ? 4.792 5.261 -6.446 1.00 97.56 101 VAL A O 1
ATOM 809 N N . ARG A 1 102 ? 6.493 5.960 -5.167 1.00 96.31 102 ARG A N 1
ATOM 810 C CA . ARG A 1 102 ? 5.636 6.461 -4.080 1.00 96.31 102 ARG A CA 1
ATOM 811 C C . ARG A 1 102 ? 4.746 7.616 -4.514 1.00 96.31 102 ARG A C 1
ATOM 813 O O . ARG A 1 102 ? 3.563 7.627 -4.187 1.00 96.31 102 ARG A O 1
ATOM 820 N N . ILE A 1 103 ? 5.297 8.567 -5.269 1.00 95.62 103 ILE A N 1
ATOM 821 C CA . ILE A 1 103 ? 4.507 9.673 -5.821 1.00 95.62 103 ILE A CA 1
ATOM 822 C C . ILE A 1 103 ? 3.478 9.129 -6.818 1.00 95.62 103 ILE A C 1
ATOM 824 O O . ILE A 1 103 ? 2.318 9.517 -6.756 1.00 95.62 103 ILE A O 1
ATOM 828 N N . ALA A 1 104 ? 3.868 8.200 -7.695 1.00 96.56 104 ALA A N 1
ATOM 829 C CA . ALA A 1 104 ? 2.950 7.581 -8.647 1.00 96.56 104 ALA A CA 1
ATOM 830 C C . ALA A 1 104 ? 1.816 6.802 -7.964 1.00 96.56 104 ALA A C 1
ATOM 832 O O . ALA A 1 104 ? 0.673 6.902 -8.398 1.00 96.56 104 ALA A O 1
ATOM 833 N N . ALA A 1 105 ? 2.113 6.061 -6.894 1.00 95.12 105 ALA A N 1
ATOM 834 C CA . ALA A 1 105 ? 1.117 5.336 -6.112 1.00 95.12 105 ALA A CA 1
ATOM 835 C C . ALA A 1 105 ? 0.115 6.295 -5.457 1.00 95.12 105 ALA A C 1
ATOM 837 O O . ALA A 1 105 ? -1.090 6.069 -5.537 1.00 95.12 105 ALA A O 1
ATOM 838 N N . LYS A 1 106 ? 0.608 7.401 -4.884 1.00 93.50 106 LYS A N 1
ATOM 839 C CA . LYS A 1 106 ? -0.240 8.460 -4.329 1.00 93.50 106 LYS A CA 1
ATOM 840 C C . LYS A 1 106 ? -1.136 9.089 -5.397 1.00 93.50 106 LYS A C 1
ATOM 842 O O . LYS A 1 106 ? -2.343 9.163 -5.210 1.00 93.50 106 LYS A O 1
ATOM 847 N N . ASP A 1 107 ? -0.561 9.495 -6.527 1.00 93.56 107 ASP A N 1
ATOM 848 C CA . ASP A 1 107 ? -1.323 10.104 -7.621 1.00 93.56 107 ASP A CA 1
ATOM 849 C C . ASP A 1 107 ? -2.385 9.146 -8.180 1.00 93.56 107 ASP A C 1
ATOM 851 O O . ASP A 1 107 ? -3.479 9.575 -8.544 1.00 93.56 107 ASP A O 1
ATOM 855 N N . TRP A 1 108 ? -2.048 7.857 -8.309 1.00 92.44 108 TRP A N 1
ATOM 856 C CA . TRP A 1 108 ? -2.975 6.830 -8.782 1.00 92.44 108 TRP A CA 1
ATOM 857 C C . TRP A 1 108 ? -4.155 6.688 -7.822 1.00 92.44 108 TRP A C 1
ATOM 859 O O . TRP A 1 108 ? -5.303 6.765 -8.254 1.00 92.44 108 TRP A O 1
ATOM 869 N N . TYR A 1 109 ? -3.865 6.587 -6.524 1.00 88.25 109 TYR A N 1
ATOM 870 C CA . TYR A 1 109 ? -4.862 6.542 -5.461 1.00 88.25 109 TYR A CA 1
ATOM 871 C C . TYR A 1 109 ? -5.800 7.761 -5.482 1.00 88.25 109 TYR A C 1
ATOM 873 O O . TYR A 1 109 ? -7.020 7.600 -5.513 1.00 88.25 109 TYR A O 1
ATOM 881 N N . GLU A 1 110 ? -5.246 8.978 -5.526 1.00 88.12 110 GLU A N 1
ATOM 882 C CA . GLU A 1 110 ? -6.030 10.224 -5.523 1.00 88.12 110 GLU A CA 1
ATOM 883 C C . GLU A 1 110 ? -6.924 10.335 -6.770 1.00 88.12 110 GLU A C 1
ATOM 885 O O . GLU A 1 110 ? -8.052 10.816 -6.700 1.00 88.12 110 GLU A O 1
ATOM 890 N N . ARG A 1 111 ? -6.465 9.850 -7.929 1.00 86.56 111 ARG A N 1
ATOM 891 C CA . ARG A 1 111 ? -7.263 9.876 -9.167 1.00 86.56 111 ARG A CA 1
ATOM 892 C C . ARG A 1 111 ? -8.378 8.840 -9.193 1.00 86.56 111 ARG A C 1
ATOM 894 O O . ARG A 1 111 ? -9.437 9.129 -9.749 1.00 86.56 111 ARG A O 1
ATOM 901 N N . ASP A 1 112 ? -8.116 7.647 -8.670 1.00 80.44 112 ASP A N 1
ATOM 902 C CA . ASP A 1 112 ? -9.034 6.512 -8.766 1.00 80.44 112 ASP A CA 1
ATOM 903 C C . ASP A 1 112 ? -10.113 6.557 -7.675 1.00 80.44 112 ASP A C 1
ATOM 905 O O . ASP A 1 112 ? -11.298 6.422 -7.975 1.00 80.44 112 ASP A O 1
ATOM 909 N N . LYS A 1 113 ? -9.726 6.830 -6.420 1.00 77.31 113 LYS A N 1
ATOM 910 C CA . LYS A 1 113 ? -10.593 6.593 -5.251 1.00 77.31 113 LYS A CA 1
ATOM 911 C C . LYS A 1 113 ? -11.167 7.863 -4.614 1.00 77.31 113 LYS A C 1
ATOM 913 O O . LYS A 1 113 ? -12.212 7.810 -3.966 1.00 77.31 113 LYS A O 1
ATOM 918 N N . GLN A 1 114 ? -10.549 9.028 -4.828 1.00 74.62 114 GLN A N 1
ATOM 919 C CA . GLN A 1 114 ? -10.974 10.265 -4.154 1.00 74.62 114 GLN A CA 1
ATOM 920 C C . GLN A 1 114 ? -12.360 10.746 -4.600 1.00 74.62 114 GLN A C 1
ATOM 922 O O . GLN A 1 114 ? -13.159 11.194 -3.785 1.00 74.62 114 GLN A O 1
ATOM 927 N N . ARG A 1 115 ? -12.700 10.553 -5.879 1.00 74.38 115 ARG A N 1
ATOM 928 C CA . ARG A 1 115 ? -13.994 10.981 -6.427 1.00 74.38 115 ARG A CA 1
ATOM 929 C C . ARG A 1 115 ? -15.190 10.301 -5.755 1.00 74.38 115 ARG A C 1
ATOM 931 O O . ARG A 1 115 ? -16.253 10.911 -5.668 1.00 74.38 115 ARG A O 1
ATOM 938 N N . ASN A 1 116 ? -15.037 9.049 -5.325 1.00 79.50 116 ASN A N 1
ATOM 939 C CA . ASN A 1 116 ? -16.112 8.317 -4.662 1.00 79.50 116 ASN A CA 1
ATOM 940 C C . ASN A 1 116 ? -16.175 8.669 -3.171 1.00 79.50 116 ASN A C 1
ATOM 942 O O . ASN A 1 116 ? -17.276 8.839 -2.647 1.00 79.50 116 ASN A O 1
ATOM 946 N N . LEU A 1 117 ? -15.029 8.881 -2.511 1.00 85.31 117 LEU A N 1
ATOM 947 C CA . LEU A 1 117 ? -14.981 9.363 -1.123 1.00 85.31 117 LEU A CA 1
ATOM 948 C C . LEU A 1 117 ? -15.701 10.702 -0.940 1.00 85.31 117 LEU A C 1
ATOM 950 O O . LEU A 1 117 ? -16.473 10.846 0.004 1.00 85.31 117 LEU A O 1
ATOM 954 N N . ASP A 1 118 ? -15.552 11.625 -1.894 1.00 83.38 118 ASP A N 1
ATOM 955 C CA . ASP A 1 118 ? -16.229 12.930 -1.876 1.00 83.38 118 ASP A CA 1
ATOM 956 C C . ASP A 1 118 ? -17.770 12.820 -1.839 1.00 83.38 118 ASP A C 1
ATOM 958 O O . ASP A 1 118 ? -18.464 13.779 -1.499 1.00 83.38 118 ASP A O 1
ATOM 962 N N . THR A 1 119 ? -18.336 11.657 -2.191 1.00 87.94 119 THR A N 1
ATOM 963 C CA . THR A 1 119 ? -19.789 11.410 -2.152 1.00 87.94 119 THR A CA 1
ATOM 964 C C . THR A 1 119 ? -20.294 10.905 -0.798 1.00 87.94 119 THR A C 1
ATOM 966 O O . THR A 1 119 ? -21.507 10.844 -0.588 1.00 87.94 119 THR A O 1
ATOM 969 N N . ASN A 1 120 ? -19.391 10.559 0.125 1.00 93.25 120 ASN A N 1
ATOM 970 C CA . ASN A 1 120 ? -19.711 9.999 1.434 1.00 93.25 120 ASN A CA 1
ATOM 971 C C . ASN A 1 120 ? -18.808 10.602 2.523 1.00 93.25 120 ASN A C 1
ATOM 973 O O . ASN A 1 120 ? -17.826 10.000 2.956 1.00 93.25 120 ASN A O 1
ATOM 977 N N . GLU A 1 121 ? -19.188 11.789 2.997 1.00 92.75 121 GLU A N 1
ATOM 978 C CA . GLU A 1 121 ? -18.434 12.572 3.987 1.00 92.75 121 GLU A CA 1
ATOM 979 C C . GLU A 1 121 ? -18.112 11.782 5.263 1.00 92.75 121 GLU A C 1
ATOM 981 O O . GLU A 1 121 ? -17.000 11.847 5.780 1.00 92.75 121 GLU A O 1
ATOM 986 N N . ARG A 1 122 ? -19.057 10.971 5.752 1.00 94.00 122 ARG A N 1
ATOM 987 C CA . ARG A 1 122 ? -18.835 10.152 6.948 1.00 94.00 122 ARG A CA 1
ATOM 988 C C . ARG A 1 122 ? -17.773 9.075 6.715 1.00 94.00 122 ARG A C 1
ATOM 990 O O . ARG A 1 122 ? -16.983 8.804 7.616 1.00 94.00 122 ARG A O 1
ATOM 997 N N . ALA A 1 123 ? -17.755 8.449 5.537 1.00 94.38 123 ALA A N 1
ATOM 998 C CA . ALA A 1 123 ? -16.732 7.463 5.205 1.00 94.38 123 ALA A CA 1
ATOM 999 C C . ALA A 1 123 ? -15.349 8.104 5.057 1.00 94.38 123 ALA A C 1
ATOM 1001 O O . ALA A 1 123 ? -14.374 7.521 5.529 1.00 94.38 123 ALA A O 1
ATOM 1002 N N . ASP A 1 124 ? -15.265 9.305 4.479 1.00 93.50 124 ASP A N 1
ATOM 1003 C CA . ASP A 1 124 ? -14.012 10.064 4.427 1.00 93.50 124 ASP A CA 1
ATOM 1004 C C . ASP A 1 124 ? -13.509 10.412 5.839 1.00 93.50 124 ASP A C 1
ATOM 1006 O O . ASP A 1 124 ? -12.382 10.072 6.199 1.00 93.50 124 ASP A O 1
ATOM 1010 N N . GLN A 1 125 ? -14.372 10.963 6.701 1.00 94.62 125 GLN A N 1
ATOM 1011 C CA . GLN A 1 125 ? -14.039 11.237 8.107 1.00 94.62 125 GLN A CA 1
ATOM 1012 C C . GLN A 1 125 ? -13.565 9.977 8.843 1.00 94.62 125 GLN A C 1
ATOM 1014 O O . GLN A 1 125 ? -12.575 10.017 9.580 1.00 94.62 125 GLN A O 1
ATOM 1019 N N . LEU A 1 126 ? -14.244 8.843 8.633 1.00 95.62 126 LEU A N 1
ATOM 1020 C CA . LEU A 1 126 ? -13.849 7.573 9.232 1.00 95.62 126 LEU A CA 1
ATOM 1021 C C . LEU A 1 126 ? -12.488 7.103 8.709 1.00 95.62 126 LEU A C 1
ATOM 1023 O O . LEU A 1 126 ? -11.674 6.627 9.498 1.00 95.62 126 LEU A O 1
ATOM 1027 N N . LEU A 1 127 ? -12.211 7.247 7.412 1.00 94.94 127 LEU A N 1
ATOM 1028 C CA . LEU A 1 127 ? -10.923 6.884 6.827 1.00 94.94 127 LEU A CA 1
ATOM 1029 C C . LEU A 1 127 ? -9.782 7.726 7.408 1.00 94.94 127 LEU A C 1
ATOM 1031 O O . LEU A 1 127 ? -8.755 7.161 7.789 1.00 94.94 127 LEU A O 1
ATOM 1035 N N . GLN A 1 128 ? -9.964 9.045 7.527 1.00 93.38 128 GLN A N 1
ATOM 1036 C CA . GLN A 1 128 ? -8.970 9.922 8.157 1.00 93.38 128 GLN A CA 1
ATOM 1037 C C . GLN A 1 128 ? -8.734 9.521 9.617 1.00 93.38 128 GLN A C 1
ATOM 1039 O O . GLN A 1 128 ? -7.593 9.369 10.052 1.00 93.38 128 GLN A O 1
ATOM 1044 N N . TRP A 1 129 ? -9.806 9.238 10.359 1.00 95.38 129 TRP A N 1
ATOM 1045 C CA . TRP A 1 129 ? -9.703 8.785 11.743 1.00 95.38 129 TRP A CA 1
ATOM 1046 C C . TRP A 1 129 ? -8.998 7.424 11.870 1.00 95.38 129 TRP A C 1
ATOM 1048 O O . TRP A 1 129 ? -8.147 7.245 12.745 1.00 95.38 129 TRP A O 1
ATOM 1058 N N . ILE A 1 130 ? -9.282 6.470 10.975 1.00 95.19 130 ILE A N 1
ATOM 1059 C CA . ILE A 1 130 ? -8.565 5.188 10.890 1.00 95.19 130 ILE A CA 1
ATOM 1060 C C . ILE A 1 130 ? -7.081 5.437 10.618 1.00 95.19 130 ILE A C 1
ATOM 1062 O O . ILE A 1 130 ? -6.237 4.869 11.312 1.00 95.19 130 ILE A O 1
ATOM 1066 N N . ARG A 1 131 ? -6.747 6.290 9.643 1.00 93.31 131 ARG A N 1
ATOM 1067 C CA . ARG A 1 131 ? -5.362 6.635 9.298 1.00 93.31 131 ARG A CA 1
ATOM 1068 C C . ARG A 1 131 ? -4.619 7.187 10.515 1.00 93.31 131 ARG A C 1
ATOM 1070 O O . ARG A 1 131 ? -3.530 6.705 10.832 1.00 93.31 131 ARG A O 1
ATOM 1077 N N . ASP A 1 132 ? -5.235 8.099 11.255 1.00 92.25 132 ASP A N 1
ATOM 1078 C CA . ASP A 1 132 ? -4.641 8.703 12.447 1.00 92.25 132 ASP A CA 1
ATOM 1079 C C . ASP A 1 132 ? -4.466 7.690 13.587 1.00 92.25 132 ASP A C 1
ATOM 1081 O O . ASP A 1 132 ? -3.393 7.582 14.185 1.00 92.25 132 ASP A O 1
ATOM 1085 N N . LYS A 1 133 ? -5.494 6.889 13.890 1.00 92.31 133 LYS A N 1
ATOM 1086 C CA . LYS A 1 133 ? -5.441 5.923 15.000 1.00 92.31 133 LYS A CA 1
ATOM 1087 C C . LYS A 1 133 ? -4.543 4.728 14.696 1.00 92.31 133 LYS A C 1
ATOM 1089 O O . LYS A 1 133 ? -3.888 4.225 15.607 1.00 92.31 133 LYS A O 1
ATOM 1094 N N . VAL A 1 134 ? -4.542 4.237 13.459 1.00 89.75 134 VAL A N 1
ATOM 1095 C CA . VAL A 1 134 ? -3.861 2.995 13.067 1.00 89.75 134 VAL A CA 1
ATOM 1096 C C . VAL A 1 134 ? -2.456 3.281 12.555 1.00 89.75 134 VAL A C 1
ATOM 1098 O O . VAL A 1 134 ? -1.491 2.743 13.102 1.00 89.75 134 VAL A O 1
ATOM 1101 N N . ILE A 1 135 ? -2.319 4.161 11.564 1.00 88.44 135 ILE A N 1
ATOM 1102 C CA . ILE A 1 135 ? -1.011 4.442 10.974 1.00 88.44 135 ILE A CA 1
ATOM 1103 C C . ILE A 1 135 ? -0.198 5.328 11.909 1.00 88.44 135 ILE A C 1
ATOM 1105 O O . ILE A 1 135 ? 0.888 4.943 12.333 1.00 88.44 135 ILE A O 1
ATOM 1109 N N . GLU A 1 136 ? -0.717 6.496 12.284 1.00 84.25 136 GLU A N 1
ATOM 1110 C CA . GLU A 1 136 ? 0.083 7.452 13.052 1.00 84.25 136 GLU A CA 1
ATOM 1111 C C . GLU A 1 136 ? 0.222 7.047 14.526 1.00 84.25 136 GLU A C 1
ATOM 1113 O O . GLU A 1 136 ? 1.323 7.062 15.078 1.00 84.25 136 GLU A O 1
ATOM 1118 N N . GLY A 1 137 ? -0.889 6.663 15.161 1.00 85.12 137 GLY A N 1
ATOM 1119 C CA . GLY A 1 137 ? -0.941 6.346 16.587 1.00 85.12 137 GLY A CA 1
ATOM 1120 C C . GLY A 1 137 ? -0.337 4.990 16.946 1.00 85.12 137 GLY A C 1
ATOM 1121 O O . GLY A 1 137 ? 0.356 4.873 17.958 1.00 85.12 137 GLY A O 1
ATOM 1122 N N . LYS A 1 138 ? -0.590 3.959 16.129 1.00 85.50 138 LYS A N 1
ATOM 1123 C CA . LYS A 1 138 ? -0.133 2.581 16.394 1.00 85.50 138 LYS A CA 1
ATOM 1124 C C . LYS A 1 138 ? 1.067 2.165 15.544 1.00 85.50 138 LYS A C 1
ATOM 1126 O O . LYS A 1 138 ? 1.646 1.121 15.831 1.00 85.50 138 LYS A O 1
ATOM 1131 N N . ARG A 1 139 ? 1.464 2.957 14.537 1.00 89.44 139 ARG A N 1
ATOM 1132 C CA . ARG A 1 139 ? 2.520 2.603 13.565 1.00 89.44 139 ARG A CA 1
ATOM 1133 C C . ARG A 1 139 ? 2.270 1.246 12.905 1.00 89.44 139 ARG A C 1
ATOM 1135 O O . ARG A 1 139 ? 3.201 0.483 12.655 1.00 89.44 139 ARG A O 1
ATOM 1142 N N . ALA A 1 140 ? 1.002 0.969 12.629 1.00 90.81 140 ALA A N 1
ATOM 1143 C CA . ALA A 1 140 ? 0.506 -0.269 12.050 1.00 90.81 140 ALA A CA 1
ATOM 1144 C C . ALA A 1 140 ? -0.167 0.014 10.704 1.00 90.81 140 ALA A C 1
ATOM 1146 O O . ALA A 1 140 ? -0.521 1.153 10.427 1.00 90.81 140 ALA A O 1
ATOM 1147 N N . ARG A 1 141 ? -0.369 -1.014 9.878 1.00 91.19 141 ARG A N 1
ATOM 1148 C CA . ARG A 1 141 ? -1.124 -0.916 8.609 1.00 91.19 141 ARG A CA 1
ATOM 1149 C C . ARG A 1 141 ? -2.450 -1.679 8.625 1.00 91.19 141 ARG A C 1
ATOM 1151 O O . ARG A 1 141 ? -3.195 -1.643 7.653 1.00 91.19 141 ARG A O 1
ATOM 1158 N N . ALA A 1 142 ? -2.759 -2.347 9.729 1.00 91.62 142 ALA A N 1
ATOM 1159 C CA . ALA A 1 142 ? -3.972 -3.117 9.932 1.00 91.62 142 ALA A CA 1
ATOM 1160 C C . ALA A 1 142 ? -4.531 -2.933 11.349 1.00 91.62 142 ALA A C 1
ATOM 1162 O O . ALA A 1 142 ? -3.836 -2.511 12.275 1.00 91.62 142 ALA A O 1
ATOM 1163 N N . PHE A 1 143 ? -5.806 -3.265 11.519 1.00 92.88 143 PHE A N 1
ATOM 1164 C CA . PHE A 1 143 ? -6.537 -3.159 12.776 1.00 92.88 143 PHE A CA 1
ATOM 1165 C C . PHE A 1 143 ? -7.598 -4.256 12.906 1.00 92.88 143 PHE A C 1
ATOM 1167 O O . PHE A 1 143 ? -7.961 -4.934 11.942 1.00 92.88 143 PHE A O 1
ATOM 1174 N N . LEU A 1 144 ? -8.101 -4.438 14.126 1.00 91.44 144 LEU A N 1
ATOM 1175 C CA . LEU A 1 144 ? -9.134 -5.417 14.450 1.00 91.44 144 LEU A CA 1
ATOM 1176 C C . LEU A 1 144 ? -10.479 -4.719 14.663 1.00 91.44 144 LEU A C 1
ATOM 1178 O O . LEU A 1 144 ? -10.581 -3.807 15.481 1.00 91.44 144 LEU A O 1
ATOM 1182 N N . LEU A 1 145 ? -11.528 -5.206 14.000 1.00 92.25 145 LEU A N 1
ATOM 1183 C CA . LEU A 1 145 ? -12.919 -4.857 14.309 1.00 92.25 145 LEU A CA 1
ATOM 1184 C C . LEU A 1 145 ? -13.670 -6.095 14.780 1.00 92.25 145 LEU A C 1
ATOM 1186 O O . LEU A 1 145 ? -13.515 -7.174 14.211 1.00 92.25 145 LEU A O 1
ATOM 1190 N N . ARG A 1 146 ? -14.502 -5.956 15.815 1.00 90.75 146 ARG A N 1
ATOM 1191 C CA . ARG A 1 146 ? -15.365 -7.054 16.279 1.00 90.75 146 ARG A CA 1
ATOM 1192 C C . ARG A 1 146 ? -16.299 -7.465 15.141 1.00 90.75 146 ARG A C 1
ATOM 1194 O O . ARG A 1 146 ? -17.016 -6.627 14.609 1.00 90.75 146 ARG A O 1
ATOM 1201 N N . SER A 1 147 ? -16.352 -8.754 14.809 1.00 86.06 147 SER A N 1
ATOM 1202 C CA . SER A 1 147 ? -17.163 -9.259 13.689 1.00 86.06 147 SER A CA 1
ATOM 1203 C C . SER A 1 147 ? -18.671 -9.034 13.864 1.00 86.06 147 SER A C 1
ATOM 1205 O O . SER A 1 147 ? -19.415 -9.149 12.899 1.00 86.06 147 SER A O 1
ATOM 1207 N N . SER A 1 148 ? -19.129 -8.748 15.085 1.00 82.44 148 SER A N 1
ATOM 1208 C CA . SER A 1 148 ? -20.525 -8.427 15.391 1.00 82.44 148 SER A CA 1
ATOM 1209 C C . SER A 1 148 ? -20.919 -6.983 15.060 1.00 82.44 148 SER A C 1
ATOM 1211 O O . SER A 1 148 ? -22.099 -6.659 15.146 1.00 82.44 148 SER A O 1
ATOM 1213 N N . HIS A 1 149 ? -19.956 -6.109 14.756 1.00 80.69 149 HIS A N 1
ATOM 1214 C CA . HIS A 1 149 ? -20.219 -4.723 14.380 1.00 80.69 149 HIS A CA 1
ATOM 1215 C C . HIS A 1 149 ? -20.265 -4.610 12.853 1.00 80.69 149 HIS A C 1
ATOM 1217 O O . HIS A 1 149 ? -19.286 -4.934 12.182 1.00 80.69 149 HIS A O 1
ATOM 1223 N N . SER A 1 150 ? -21.397 -4.135 12.330 1.00 81.88 150 SER A N 1
ATOM 1224 C CA . SER A 1 150 ? -21.526 -3.625 10.960 1.00 81.88 150 SER A CA 1
ATOM 1225 C C . SER A 1 150 ? -21.532 -2.107 11.033 1.00 81.88 150 SER A C 1
ATOM 1227 O O . SER A 1 150 ? -22.282 -1.541 11.828 1.00 81.88 150 SER A O 1
ATOM 1229 N N . ASP A 1 151 ? -20.723 -1.462 10.201 1.00 92.44 151 ASP A N 1
ATOM 1230 C CA . ASP A 1 151 ? -20.784 -0.023 9.967 1.00 92.44 151 ASP A CA 1
ATOM 1231 C C . ASP A 1 151 ? -20.821 0.201 8.446 1.00 92.44 151 ASP A C 1
ATOM 1233 O O . ASP A 1 151 ? -19.909 -0.263 7.754 1.00 92.44 151 ASP A O 1
ATOM 1237 N N . PRO A 1 152 ? -21.849 0.885 7.908 1.00 93.94 152 PRO A N 1
ATOM 1238 C CA . PRO A 1 152 ? -21.974 1.111 6.467 1.00 93.94 152 PRO A CA 1
ATOM 1239 C C . PRO A 1 152 ? -20.790 1.862 5.851 1.00 93.94 152 PRO A C 1
ATOM 1241 O O . PRO A 1 152 ? -20.495 1.685 4.675 1.00 93.94 152 PRO A O 1
ATOM 1244 N N . SER A 1 153 ? -20.097 2.696 6.627 1.00 95.25 153 SER A N 1
ATOM 1245 C CA . SER A 1 153 ? -18.915 3.426 6.164 1.00 95.25 153 SER A CA 1
ATOM 1246 C C . SER A 1 153 ? -17.708 2.489 6.055 1.00 95.25 153 SER A C 1
ATOM 1248 O O . SER A 1 153 ? -16.950 2.608 5.103 1.00 95.25 153 SER A O 1
ATOM 1250 N N . ILE A 1 154 ? -17.554 1.500 6.945 1.00 95.00 154 ILE A N 1
ATOM 1251 C CA . ILE A 1 154 ? -16.548 0.431 6.775 1.00 95.00 154 ILE A CA 1
ATOM 1252 C C . ILE A 1 154 ? -16.841 -0.412 5.528 1.00 95.00 154 ILE A C 1
ATOM 1254 O O . ILE A 1 154 ? -15.919 -0.742 4.787 1.00 95.00 154 ILE A O 1
ATOM 1258 N N . GLU A 1 155 ? -18.108 -0.758 5.294 1.00 93.44 155 GLU A N 1
ATOM 1259 C CA . GLU A 1 155 ? -18.534 -1.508 4.104 1.00 93.44 155 GLU A CA 1
ATOM 1260 C C . GLU A 1 155 ? -18.269 -0.709 2.822 1.00 93.44 155 GLU A C 1
ATOM 1262 O O . GLU A 1 155 ? -17.653 -1.225 1.896 1.00 93.44 155 GLU A O 1
ATOM 1267 N N . PHE A 1 156 ? -18.609 0.581 2.815 1.00 94.62 156 PHE A N 1
ATOM 1268 C CA . PHE A 1 156 ? -18.292 1.488 1.716 1.00 94.62 156 PHE A CA 1
ATOM 1269 C C . PHE A 1 156 ? -16.782 1.578 1.455 1.00 94.62 156 PHE A C 1
ATOM 1271 O O . PHE A 1 156 ? -16.340 1.425 0.321 1.00 94.62 156 PHE A O 1
ATOM 1278 N N . LEU A 1 157 ? -15.967 1.779 2.497 1.00 94.38 157 LEU A N 1
ATOM 1279 C CA . LEU A 1 157 ? -14.509 1.841 2.356 1.00 94.38 157 LEU A CA 1
ATOM 1280 C C . LEU A 1 157 ? -13.918 0.517 1.843 1.00 94.38 157 LEU A C 1
ATOM 1282 O O . LEU A 1 157 ? -12.900 0.528 1.152 1.00 94.38 157 LEU A O 1
ATOM 1286 N N . PHE A 1 158 ? -14.534 -0.621 2.165 1.00 92.31 158 PHE A N 1
ATOM 1287 C CA . PHE A 1 158 ? -14.158 -1.916 1.603 1.00 92.31 158 PHE A CA 1
ATOM 1288 C C . PHE A 1 158 ? -14.504 -2.021 0.114 1.00 92.31 158 PHE A C 1
ATOM 1290 O O . PHE A 1 158 ? -13.650 -2.404 -0.685 1.00 92.31 158 PHE A O 1
ATOM 1297 N N . ASP A 1 159 ? -15.722 -1.637 -0.271 1.00 90.50 159 ASP A N 1
ATOM 1298 C CA . ASP A 1 159 ? -16.179 -1.674 -1.664 1.00 90.50 159 ASP A CA 1
ATOM 1299 C C . ASP A 1 159 ? -15.340 -0.746 -2.564 1.00 90.50 159 ASP A C 1
ATOM 1301 O O . ASP A 1 159 ? -14.971 -1.114 -3.684 1.00 90.50 159 ASP A O 1
ATOM 1305 N N . GLU A 1 160 ? -14.944 0.413 -2.032 1.00 90.44 160 GLU A N 1
ATOM 1306 C CA . GLU A 1 160 ? -14.030 1.373 -2.666 1.00 90.44 160 GLU A CA 1
ATOM 1307 C C . GLU A 1 160 ? -12.550 0.947 -2.612 1.00 90.44 160 GLU A C 1
ATOM 1309 O O . GLU A 1 160 ? -11.666 1.676 -3.068 1.00 90.44 160 GLU A O 1
ATOM 1314 N N . ARG A 1 161 ? -12.246 -0.247 -2.081 1.00 89.38 161 ARG A N 1
ATOM 1315 C CA . ARG A 1 161 ? -10.884 -0.801 -1.945 1.00 89.38 161 ARG A CA 1
ATOM 1316 C C . ARG A 1 161 ? -9.933 0.096 -1.145 1.00 89.38 161 ARG A C 1
ATOM 1318 O O . ARG A 1 161 ? -8.735 0.127 -1.410 1.00 89.38 161 ARG A O 1
ATOM 1325 N N . LEU A 1 162 ? -10.451 0.860 -0.192 1.00 91.44 162 LEU A N 1
ATOM 1326 C CA . LEU A 1 162 ? -9.674 1.687 0.743 1.00 91.44 162 LEU A CA 1
ATOM 1327 C C . LEU A 1 162 ? -9.303 0.903 2.004 1.00 91.44 162 LEU A C 1
ATOM 1329 O O . LEU A 1 162 ? -8.297 1.181 2.662 1.00 91.44 162 LEU A O 1
ATOM 1333 N N . LEU A 1 163 ? -10.116 -0.107 2.310 1.00 92.38 163 LEU A N 1
ATOM 1334 C CA . LEU A 1 163 ? -9.854 -1.134 3.300 1.00 92.38 163 LEU A CA 1
ATOM 1335 C C . LEU A 1 163 ? -9.901 -2.509 2.636 1.00 92.38 163 LEU A C 1
ATOM 1337 O O . LEU A 1 163 ? -10.737 -2.766 1.777 1.00 92.38 163 LEU A O 1
ATOM 1341 N N . HIS A 1 164 ? -9.053 -3.417 3.104 1.00 89.50 164 HIS A N 1
ATOM 1342 C CA . HIS A 1 164 ? -8.985 -4.804 2.647 1.00 89.50 164 HIS A CA 1
ATOM 1343 C C . HIS A 1 164 ? -9.175 -5.750 3.827 1.00 89.50 164 HIS A C 1
ATOM 1345 O O . HIS A 1 164 ? -8.786 -5.442 4.954 1.00 89.50 164 HIS A O 1
ATOM 1351 N N . ILE A 1 165 ? -9.762 -6.923 3.600 1.00 86.94 165 ILE A N 1
ATOM 1352 C CA . ILE A 1 165 ? -9.878 -7.943 4.648 1.00 86.94 165 ILE A CA 1
ATOM 1353 C C . ILE A 1 165 ? -8.650 -8.839 4.570 1.00 86.94 165 ILE A C 1
ATOM 1355 O O . ILE A 1 165 ? -8.545 -9.645 3.659 1.00 86.94 165 ILE A O 1
ATOM 1359 N N . ALA A 1 166 ? -7.769 -8.760 5.563 1.00 82.88 166 ALA A N 1
ATOM 1360 C CA . ALA A 1 166 ? -6.627 -9.668 5.652 1.00 82.88 166 ALA A CA 1
ATOM 1361 C C . ALA A 1 166 ? -6.990 -11.001 6.326 1.00 82.88 166 ALA A C 1
ATOM 1363 O O . ALA A 1 166 ? -6.390 -12.034 6.052 1.00 82.88 166 ALA A O 1
ATOM 1364 N N . LYS A 1 167 ? -7.980 -11.001 7.233 1.00 81.56 167 LYS A N 1
ATOM 1365 C CA . LYS A 1 167 ? -8.484 -12.230 7.867 1.00 81.56 167 LYS A CA 1
ATOM 1366 C C . LYS A 1 167 ? -9.930 -12.074 8.310 1.00 81.56 167 LYS A C 1
ATOM 1368 O O . LYS A 1 167 ? -10.273 -11.157 9.056 1.00 81.56 167 LYS A O 1
ATOM 1373 N N . ARG A 1 168 ? -10.792 -13.008 7.900 1.00 81.88 168 ARG A N 1
ATOM 1374 C CA . ARG A 1 168 ? -12.239 -12.952 8.189 1.00 81.88 168 ARG A CA 1
ATOM 1375 C C . ARG A 1 168 ? -12.598 -13.265 9.640 1.00 81.88 168 ARG A C 1
ATOM 1377 O O . ARG A 1 168 ? -13.596 -12.745 10.134 1.00 81.88 168 ARG A O 1
ATOM 1384 N N . SER A 1 169 ? -11.803 -14.104 10.300 1.00 81.38 169 SER A N 1
ATOM 1385 C CA . SER A 1 169 ? -12.033 -14.530 11.679 1.00 81.38 169 SER A CA 1
ATOM 1386 C C . SER A 1 169 ? -10.715 -14.660 12.433 1.00 81.38 169 SER A C 1
ATOM 1388 O O . SER A 1 169 ? -9.867 -15.486 12.095 1.00 81.38 169 SER A O 1
ATOM 1390 N N . TYR A 1 170 ? -10.576 -13.869 13.492 1.00 81.62 170 TYR A N 1
ATOM 1391 C CA . TYR A 1 170 ? -9.441 -13.875 14.399 1.00 81.62 170 TYR A CA 1
ATOM 1392 C C . TYR A 1 170 ? -9.885 -14.065 15.860 1.00 81.62 170 TYR A C 1
ATOM 1394 O O . TYR A 1 170 ? -10.684 -13.298 16.405 1.00 81.62 170 TYR A O 1
ATOM 1402 N N . SER A 1 171 ? -9.344 -15.145 16.432 1.00 79.25 171 SER A N 1
ATOM 1403 C CA . SER A 1 171 ? -9.204 -15.534 17.846 1.00 79.25 171 SER A CA 1
ATOM 1404 C C . SER A 1 171 ? -8.244 -14.718 18.692 1.00 79.25 171 SER A C 1
ATOM 1406 O O . SER A 1 171 ? -7.108 -15.161 18.820 1.00 79.25 171 SER A O 1
ATOM 1408 N N . ALA A 1 172 ? -8.657 -13.631 19.341 1.00 70.44 172 ALA A N 1
ATOM 1409 C CA . ALA A 1 172 ? -7.842 -13.113 20.439 1.00 70.44 172 ALA A CA 1
ATOM 1410 C C . ALA A 1 172 ? -7.849 -14.137 21.599 1.00 70.44 172 ALA A C 1
ATOM 1412 O O . ALA A 1 172 ? -8.920 -14.556 22.044 1.00 70.44 172 ALA A O 1
ATOM 1413 N N . LYS A 1 173 ? -6.674 -14.598 22.059 1.00 67.12 173 LYS A N 1
ATOM 1414 C CA . LYS A 1 173 ? -6.580 -15.623 23.124 1.00 67.12 173 LYS A CA 1
ATOM 1415 C C . LYS A 1 173 ? -7.128 -15.128 24.472 1.00 67.12 173 LYS A C 1
ATOM 1417 O O . LYS A 1 173 ? -7.508 -15.938 25.311 1.00 67.12 173 LYS A O 1
ATOM 1422 N N . ASP A 1 174 ? -7.157 -13.815 24.673 1.00 66.94 174 ASP A N 1
ATOM 1423 C CA . ASP A 1 174 ? -7.532 -13.130 25.909 1.00 66.94 174 ASP A CA 1
ATOM 1424 C C . ASP A 1 174 ? -9.019 -12.743 25.997 1.00 66.94 174 ASP A C 1
ATOM 1426 O O . ASP A 1 174 ? -9.494 -12.452 27.093 1.00 66.94 174 ASP A O 1
ATOM 1430 N N . GLU A 1 175 ? -9.777 -12.823 24.897 1.00 70.12 175 GLU A N 1
ATOM 1431 C CA . GLU A 1 175 ? -11.238 -12.644 24.881 1.00 70.12 175 GLU A CA 1
ATOM 1432 C C . GLU A 1 175 ? -11.952 -13.881 24.295 1.00 70.12 175 GLU A C 1
ATOM 1434 O O . GLU A 1 175 ? -12.403 -13.869 23.141 1.00 70.12 175 GLU A O 1
ATOM 1439 N N . PRO A 1 176 ? -12.086 -14.978 25.072 1.00 70.88 176 PRO A N 1
ATOM 1440 C CA . PRO A 1 176 ? -12.786 -16.176 24.623 1.00 70.88 176 PRO A CA 1
ATOM 1441 C C . PRO A 1 176 ? -14.212 -15.863 24.152 1.00 70.88 176 PRO A C 1
ATOM 1443 O O . PRO A 1 176 ? -14.996 -15.235 24.860 1.00 70.88 176 PRO A O 1
ATOM 1446 N N . GLY A 1 177 ? -14.561 -16.331 22.952 1.00 77.62 177 GLY A N 1
ATOM 1447 C CA . GLY A 1 177 ? -15.887 -16.137 22.354 1.00 77.62 177 GLY A CA 1
ATOM 1448 C C . GLY A 1 177 ? -16.038 -14.866 21.514 1.00 77.62 177 GLY A C 1
ATOM 1449 O O . GLY A 1 177 ? -17.017 -14.755 20.777 1.00 77.62 177 GLY A O 1
ATOM 1450 N N . VAL A 1 178 ? -15.067 -13.948 21.540 1.00 83.81 178 VAL A N 1
ATOM 1451 C CA . VAL A 1 178 ? -15.064 -12.774 20.659 1.00 83.81 178 VAL A CA 1
ATOM 1452 C C . VAL A 1 178 ? -14.314 -13.097 19.368 1.00 83.81 178 VAL A C 1
ATOM 1454 O O . VAL A 1 178 ? -13.182 -13.591 19.365 1.00 83.81 178 VAL A O 1
ATOM 1457 N N . ARG A 1 179 ? -14.969 -12.831 18.235 1.00 87.69 179 ARG A N 1
ATOM 1458 C CA . ARG A 1 179 ? -14.358 -12.913 16.906 1.00 87.69 179 ARG A CA 1
ATOM 1459 C C . ARG A 1 179 ? -14.093 -11.511 16.383 1.00 87.69 179 ARG A C 1
ATOM 1461 O O . ARG A 1 179 ? -14.948 -10.629 16.498 1.00 87.69 179 ARG A O 1
ATOM 1468 N N . TYR A 1 180 ? -12.922 -11.339 15.788 1.00 88.62 180 TYR A N 1
ATOM 1469 C CA . TYR A 1 180 ? -12.554 -10.125 15.076 1.00 88.62 180 TYR A CA 1
ATOM 1470 C C . TYR A 1 180 ? -12.378 -10.410 13.592 1.00 88.62 180 TYR A C 1
ATOM 1472 O O . TYR A 1 180 ? -11.992 -11.510 13.198 1.00 88.62 180 TYR A O 1
ATOM 1480 N N . ARG A 1 181 ? -12.616 -9.391 12.776 1.00 89.06 181 ARG A N 1
ATOM 1481 C CA . ARG A 1 181 ? -12.112 -9.307 11.413 1.00 89.06 181 ARG A CA 1
ATOM 1482 C C . ARG A 1 181 ? -10.868 -8.425 11.415 1.00 89.06 181 ARG A C 1
ATOM 1484 O O . ARG A 1 181 ? -10.840 -7.400 12.097 1.00 89.06 181 ARG A O 1
ATOM 1491 N N . VAL A 1 182 ? -9.859 -8.843 10.666 1.00 88.56 182 VAL A N 1
ATOM 1492 C CA . VAL A 1 182 ? -8.620 -8.094 10.474 1.00 88.56 182 VAL A CA 1
ATOM 1493 C C . VAL A 1 182 ? -8.753 -7.287 9.196 1.00 88.56 182 VAL A C 1
ATOM 1495 O O . VAL A 1 182 ? -8.921 -7.857 8.115 1.00 88.56 182 VAL A O 1
ATOM 1498 N N . TRP A 1 183 ? -8.681 -5.974 9.347 1.00 91.62 183 TRP A N 1
ATOM 1499 C CA . TRP A 1 183 ? -8.770 -5.009 8.265 1.00 91.62 183 TRP A CA 1
ATOM 1500 C C . TRP A 1 183 ? -7.400 -4.402 8.018 1.00 91.62 183 TRP A C 1
ATOM 1502 O O . TRP A 1 183 ? -6.731 -4.001 8.965 1.00 91.62 183 TRP A O 1
ATOM 1512 N N . LYS A 1 184 ? -6.992 -4.328 6.759 1.00 91.69 184 LYS A N 1
ATOM 1513 C CA . LYS A 1 184 ? -5.775 -3.668 6.302 1.00 91.69 184 LYS A CA 1
ATOM 1514 C C . LYS A 1 184 ? -6.156 -2.353 5.623 1.00 91.69 184 LYS A C 1
ATOM 1516 O O . LYS A 1 184 ? -7.122 -2.312 4.866 1.00 91.69 184 LYS A O 1
ATOM 1521 N N . VAL A 1 185 ? -5.396 -1.300 5.892 1.00 92.88 185 VAL A N 1
ATOM 1522 C CA . VAL A 1 185 ? -5.497 -0.017 5.190 1.00 92.88 185 VAL A CA 1
ATOM 1523 C C . VAL A 1 185 ? -4.750 -0.126 3.861 1.00 92.88 185 VAL A C 1
ATOM 1525 O O . VAL A 1 185 ? -3.620 -0.611 3.831 1.00 92.88 185 VAL A O 1
ATOM 1528 N N . ASP A 1 186 ? -5.378 0.311 2.771 1.00 91.69 186 ASP A N 1
ATOM 1529 C CA . ASP A 1 186 ? -4.757 0.361 1.444 1.00 91.69 186 ASP A CA 1
ATOM 1530 C C . ASP A 1 186 ? -3.470 1.204 1.451 1.00 91.69 186 ASP A C 1
ATOM 1532 O O . ASP A 1 186 ? -3.422 2.273 2.069 1.00 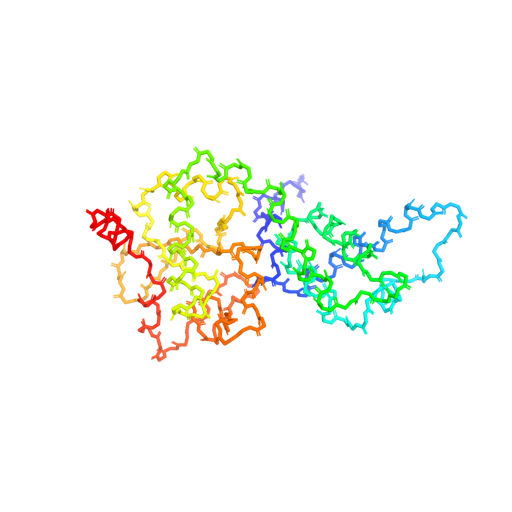91.69 186 ASP A O 1
ATOM 1536 N N . TYR A 1 187 ? -2.422 0.739 0.763 1.00 92.25 187 TYR A N 1
ATOM 1537 C CA . TYR A 1 187 ? -1.131 1.431 0.700 1.00 92.25 187 TYR A CA 1
ATOM 1538 C C . TYR A 1 187 ? -1.244 2.900 0.262 1.00 92.25 187 TYR A C 1
ATOM 1540 O O . TYR A 1 187 ? -0.549 3.765 0.809 1.00 92.25 187 TYR A O 1
ATOM 1548 N N . GLY A 1 188 ? -2.138 3.208 -0.684 1.00 91.31 188 GLY A N 1
ATOM 1549 C CA . GLY A 1 188 ? -2.334 4.569 -1.185 1.00 91.31 188 GLY A CA 1
ATOM 1550 C C . GLY A 1 188 ? -2.757 5.567 -0.102 1.00 91.31 188 GLY A C 1
ATOM 1551 O O . GLY A 1 188 ? -2.357 6.728 -0.158 1.00 91.31 188 GLY A O 1
ATOM 1552 N N . CYS A 1 189 ? -3.459 5.109 0.942 1.00 91.31 189 CYS A N 1
ATOM 1553 C CA . CYS A 1 189 ? -3.921 5.945 2.055 1.00 91.31 189 CYS A CA 1
ATOM 1554 C C . CYS A 1 189 ? -2.786 6.468 2.954 1.00 91.31 189 CYS A C 1
ATOM 1556 O O . CYS A 1 189 ? -3.001 7.399 3.734 1.00 91.31 189 CYS A O 1
ATOM 1558 N N . TYR A 1 190 ? -1.604 5.842 2.920 1.00 92.62 190 TYR A N 1
ATOM 1559 C CA . TYR A 1 190 ? -0.513 6.165 3.847 1.00 92.62 190 TYR A CA 1
ATOM 1560 C C . TYR A 1 190 ? 0.877 6.246 3.212 1.00 92.62 190 TYR A C 1
ATOM 1562 O O . TYR A 1 190 ? 1.867 6.444 3.924 1.00 92.62 190 TYR A O 1
ATOM 1570 N N . VAL A 1 191 ? 0.996 6.103 1.890 1.00 93.44 191 VAL A N 1
ATOM 1571 C CA . VAL A 1 191 ? 2.282 6.173 1.176 1.00 93.44 191 VAL A CA 1
ATOM 1572 C C . VAL A 1 191 ? 3.068 7.457 1.480 1.00 93.44 191 VAL A C 1
ATOM 1574 O O . VAL A 1 191 ? 4.298 7.438 1.578 1.00 93.44 191 VAL A O 1
ATOM 1577 N N . ASP A 1 192 ? 2.364 8.566 1.703 1.00 91.12 192 ASP A N 1
ATOM 1578 C CA . ASP A 1 192 ? 2.923 9.862 2.087 1.00 91.12 192 ASP A CA 1
ATOM 1579 C C . ASP A 1 192 ? 3.617 9.836 3.461 1.00 91.12 192 ASP A C 1
ATOM 1581 O O . ASP A 1 192 ? 4.577 10.576 3.690 1.00 91.12 192 ASP A O 1
ATOM 1585 N N . LEU A 1 193 ? 3.193 8.942 4.357 1.00 91.25 193 LEU A N 1
ATOM 1586 C CA . LEU A 1 193 ? 3.745 8.796 5.702 1.00 91.25 193 LEU A CA 1
ATOM 1587 C C . LEU A 1 193 ? 5.011 7.934 5.755 1.00 91.25 193 LEU A C 1
ATOM 1589 O O . LEU A 1 193 ? 5.750 8.019 6.740 1.00 91.25 193 LEU A O 1
ATOM 1593 N N . ILE A 1 194 ? 5.316 7.149 4.715 1.00 89.50 194 ILE A N 1
ATOM 1594 C CA . ILE A 1 194 ? 6.396 6.142 4.740 1.00 89.50 194 ILE A CA 1
ATOM 1595 C C . ILE A 1 194 ? 7.785 6.755 4.980 1.00 89.50 194 ILE A C 1
ATOM 1597 O O . ILE A 1 194 ? 8.650 6.120 5.584 1.00 89.50 194 ILE A O 1
ATOM 1601 N N . ASN A 1 195 ? 8.003 7.999 4.547 1.00 87.12 195 ASN A N 1
ATOM 1602 C CA . ASN A 1 195 ? 9.261 8.732 4.742 1.00 87.12 195 ASN A CA 1
ATOM 1603 C C . ASN A 1 195 ? 9.281 9.611 6.003 1.00 87.12 195 ASN A C 1
ATOM 1605 O O . ASN A 1 195 ? 10.192 10.418 6.183 1.00 87.12 195 ASN A O 1
ATOM 1609 N N . THR A 1 196 ? 8.280 9.490 6.871 1.00 89.50 196 THR A N 1
ATOM 1610 C CA . THR A 1 196 ? 8.143 10.313 8.075 1.00 89.50 196 THR A CA 1
ATOM 1611 C C . THR A 1 196 ? 8.358 9.478 9.337 1.00 89.50 196 THR A C 1
ATOM 1613 O O . THR A 1 196 ? 8.380 8.247 9.301 1.00 89.50 196 THR A O 1
ATOM 1616 N N . ALA A 1 197 ? 8.442 10.137 10.495 1.00 87.69 197 ALA A N 1
ATOM 1617 C CA . ALA A 1 197 ? 8.464 9.452 11.791 1.00 87.69 197 ALA A CA 1
ATOM 1618 C C . ALA A 1 197 ? 7.202 8.600 12.057 1.00 87.69 197 ALA A C 1
ATOM 1620 O O . ALA A 1 197 ? 7.231 7.719 12.913 1.00 87.69 197 ALA A O 1
ATOM 1621 N N . LYS A 1 198 ? 6.115 8.846 11.313 1.00 88.81 198 LYS A N 1
ATOM 1622 C CA . LYS A 1 198 ? 4.833 8.136 11.405 1.00 88.81 198 LYS A CA 1
ATOM 1623 C C . LYS A 1 198 ? 4.757 6.904 10.498 1.00 88.81 198 LYS A C 1
ATOM 1625 O O . LYS A 1 198 ? 3.722 6.253 10.457 1.00 88.81 198 LYS A O 1
ATOM 1630 N N . SER A 1 199 ? 5.833 6.580 9.777 1.00 88.50 199 SER A N 1
ATOM 1631 C CA . SER A 1 199 ? 5.891 5.395 8.920 1.00 88.50 199 SER A CA 1
ATOM 1632 C C . SER A 1 199 ? 5.497 4.139 9.713 1.00 88.50 199 SER A C 1
ATOM 1634 O O . SER A 1 199 ? 6.072 3.930 10.798 1.00 88.50 199 SER A O 1
ATOM 1636 N N . PRO A 1 200 ? 4.524 3.340 9.230 1.00 88.44 200 PRO A N 1
ATOM 1637 C CA . PRO A 1 200 ? 4.136 2.104 9.891 1.00 88.44 200 PRO A CA 1
ATOM 1638 C C . PRO A 1 200 ? 5.280 1.085 9.852 1.00 88.44 200 PRO A C 1
ATOM 1640 O O . PRO A 1 200 ? 5.932 0.896 8.827 1.00 88.44 200 PRO A O 1
ATOM 1643 N N . THR A 1 201 ? 5.525 0.431 10.986 1.00 87.88 201 THR A N 1
ATOM 1644 C CA . THR A 1 201 ? 6.651 -0.497 11.206 1.00 87.88 201 THR A CA 1
ATOM 1645 C C . THR A 1 201 ? 6.198 -1.928 11.474 1.00 87.88 201 THR A C 1
ATOM 1647 O O . THR A 1 201 ? 7.004 -2.762 11.864 1.00 87.88 201 THR A O 1
ATOM 1650 N N . GLY A 1 202 ? 4.913 -2.220 11.303 1.00 84.94 202 GLY A N 1
ATOM 1651 C CA . GLY A 1 202 ? 4.394 -3.579 11.377 1.00 84.94 202 GLY A CA 1
ATOM 1652 C C . GLY A 1 202 ? 2.961 -3.670 10.870 1.00 84.94 202 GLY A C 1
ATOM 1653 O O . GLY A 1 202 ? 2.385 -2.681 10.401 1.00 84.94 202 GLY A O 1
ATOM 1654 N N . PHE A 1 203 ? 2.408 -4.876 10.905 1.00 85.00 203 PHE A N 1
ATOM 1655 C CA . PHE A 1 203 ? 1.097 -5.200 10.372 1.00 85.00 203 PHE A CA 1
ATOM 1656 C C . PHE A 1 203 ? -0.017 -4.714 11.306 1.00 85.00 203 PHE A C 1
ATOM 1658 O O . PHE A 1 203 ? -0.685 -3.738 10.977 1.00 85.00 203 PHE A O 1
ATOM 1665 N N . LEU A 1 204 ? -0.171 -5.311 12.493 1.00 83.50 204 LEU A N 1
ATOM 1666 C CA . LEU A 1 204 ? -1.147 -4.877 13.512 1.00 83.50 204 LEU A CA 1
ATOM 1667 C C . LEU A 1 204 ? -0.552 -3.942 14.571 1.00 83.50 204 LEU A C 1
ATOM 1669 O O . LEU A 1 204 ? -1.262 -3.141 15.178 1.00 83.50 204 LEU A O 1
ATOM 1673 N N . PHE A 1 205 ? 0.744 -4.082 14.822 1.00 80.75 205 PHE A N 1
ATOM 1674 C CA . PHE A 1 205 ? 1.554 -3.277 15.735 1.00 80.75 205 PHE A CA 1
ATOM 1675 C C . PHE A 1 205 ? 3.030 -3.384 15.313 1.00 80.75 205 PHE A C 1
ATOM 1677 O O . PHE A 1 205 ? 3.342 -4.222 14.462 1.00 80.75 205 PHE A O 1
ATOM 1684 N N . PRO A 1 206 ? 3.940 -2.539 15.834 1.00 79.44 206 PRO A N 1
ATOM 1685 C CA . PRO A 1 206 ? 5.349 -2.582 15.451 1.00 79.44 206 PRO A CA 1
ATOM 1686 C C . PRO A 1 206 ? 5.930 -3.992 15.558 1.00 79.44 206 PRO A C 1
ATOM 1688 O O . PRO A 1 206 ? 5.616 -4.709 16.506 1.00 79.44 206 PRO A O 1
ATOM 1691 N N . ASP A 1 207 ? 6.743 -4.373 14.572 1.00 75.94 207 ASP A N 1
ATOM 1692 C CA . ASP A 1 207 ? 7.451 -5.658 14.522 1.00 75.94 207 ASP A CA 1
ATOM 1693 C C . ASP A 1 207 ? 6.542 -6.902 14.414 1.00 75.94 207 ASP A C 1
ATOM 1695 O O . ASP A 1 207 ? 6.992 -8.023 14.639 1.00 75.94 207 ASP A O 1
ATOM 1699 N N . THR A 1 208 ? 5.270 -6.723 14.029 1.00 75.62 208 THR A N 1
ATOM 1700 C CA . THR A 1 208 ? 4.412 -7.834 13.577 1.00 75.62 208 THR A CA 1
ATOM 1701 C C . THR A 1 208 ? 4.355 -7.922 12.073 1.00 75.62 208 THR A C 1
ATOM 1703 O O . THR A 1 208 ? 4.184 -6.911 11.397 1.00 75.62 208 THR A O 1
ATOM 1706 N N . GLU A 1 209 ? 4.387 -9.141 11.562 1.00 72.44 209 GLU A N 1
ATOM 1707 C CA . GLU A 1 209 ? 4.132 -9.447 10.161 1.00 72.44 209 GLU A CA 1
ATOM 1708 C C . GLU A 1 209 ? 3.075 -10.559 10.077 1.00 72.44 209 GLU A C 1
ATOM 1710 O O . GLU A 1 209 ? 2.757 -11.223 11.071 1.00 72.44 209 GLU A O 1
ATOM 1715 N N . LEU A 1 210 ? 2.468 -10.715 8.905 1.00 70.75 210 LEU A N 1
ATOM 1716 C CA . LEU A 1 210 ? 1.680 -11.904 8.595 1.00 70.75 210 LEU A CA 1
ATOM 1717 C C . LEU A 1 210 ? 2.645 -13.012 8.169 1.00 70.75 210 LEU A C 1
ATOM 1719 O O . LEU A 1 210 ? 3.608 -12.748 7.453 1.00 70.75 210 LEU A O 1
ATOM 1723 N N . SER A 1 211 ? 2.388 -14.243 8.596 1.00 67.62 211 SER A N 1
ATOM 1724 C CA . SER A 1 211 ? 3.089 -15.399 8.041 1.00 67.62 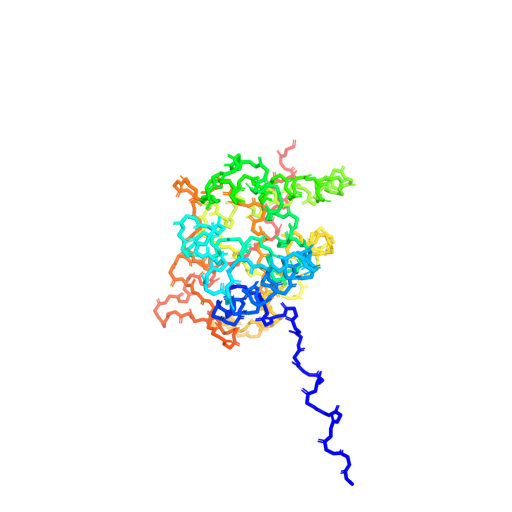211 SER A CA 1
ATOM 1725 C C . SER A 1 211 ? 2.626 -15.682 6.607 1.00 67.62 211 SER A C 1
ATOM 1727 O O . SER A 1 211 ? 1.536 -15.259 6.211 1.00 67.62 211 SER A O 1
ATOM 1729 N N . ASP A 1 212 ? 3.390 -16.500 5.875 1.00 60.44 212 ASP A N 1
ATOM 1730 C CA . ASP A 1 212 ? 3.025 -16.982 4.530 1.00 60.44 212 ASP A CA 1
ATOM 1731 C C . ASP A 1 212 ? 1.664 -17.702 4.489 1.00 60.44 212 ASP A C 1
ATOM 1733 O O . ASP A 1 212 ? 1.009 -17.777 3.451 1.00 60.44 212 ASP A O 1
ATOM 1737 N N . ALA A 1 213 ? 1.214 -18.232 5.632 1.00 60.91 213 ALA A N 1
ATOM 1738 C CA . ALA A 1 213 ? -0.094 -18.865 5.791 1.00 60.91 213 ALA A CA 1
ATOM 1739 C C . ALA A 1 213 ? -1.219 -17.864 6.140 1.00 60.91 213 ALA A C 1
ATOM 1741 O O . ALA A 1 213 ? -2.335 -18.273 6.472 1.00 60.91 213 ALA A O 1
ATOM 1742 N N . GLY A 1 214 ? -0.940 -16.556 6.134 1.00 62.44 214 GLY A N 1
ATOM 1743 C CA . GLY A 1 214 ? -1.874 -15.518 6.577 1.00 62.44 214 GLY A CA 1
ATOM 1744 C C . GLY A 1 214 ? -2.206 -15.618 8.072 1.00 62.44 214 GLY A C 1
ATOM 1745 O O . GLY A 1 214 ? -3.301 -15.243 8.526 1.00 62.44 214 GLY A O 1
ATOM 1746 N N . GLU A 1 215 ? -1.300 -16.191 8.869 1.00 66.25 215 GLU A N 1
ATOM 1747 C CA . GLU A 1 215 ? -1.430 -16.211 10.320 1.00 66.25 215 GLU A CA 1
ATOM 1748 C C . GLU A 1 215 ? -0.799 -14.961 10.921 1.00 66.25 215 GLU A C 1
ATOM 1750 O O . GLU A 1 215 ? 0.252 -14.495 10.499 1.00 66.25 215 GLU A O 1
ATOM 1755 N N . ILE A 1 216 ? -1.480 -14.392 11.912 1.00 69.44 216 ILE A N 1
ATOM 1756 C CA . ILE A 1 216 ? -0.938 -13.275 12.675 1.00 69.44 216 ILE A CA 1
ATOM 1757 C C . ILE A 1 216 ? -0.069 -13.890 13.760 1.00 69.44 216 ILE A C 1
ATOM 1759 O O . ILE A 1 216 ? -0.598 -14.446 14.730 1.00 69.44 216 ILE A O 1
ATOM 1763 N N . GLU A 1 217 ? 1.243 -13.779 13.602 1.00 64.12 217 GLU A N 1
ATOM 1764 C CA . GLU A 1 217 ? 2.184 -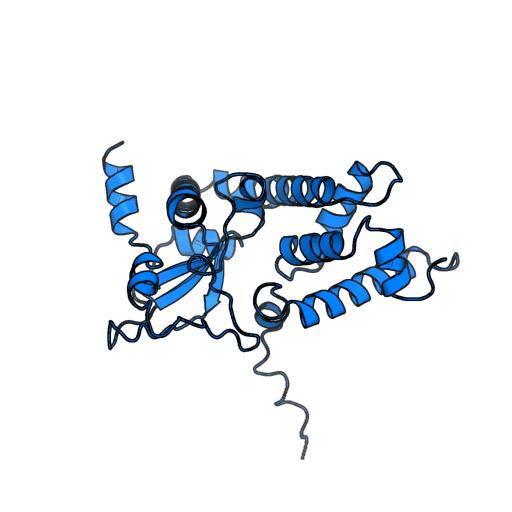14.164 14.641 1.00 64.12 217 GLU A CA 1
ATOM 1765 C C . GLU A 1 217 ? 2.174 -13.096 15.739 1.00 64.12 217 GLU A C 1
ATOM 1767 O O . GLU A 1 217 ? 2.669 -11.982 15.582 1.00 64.12 217 GLU A O 1
ATOM 1772 N N . VAL A 1 218 ? 1.534 -13.425 16.862 1.00 63.25 218 VAL A N 1
ATOM 1773 C CA . VAL A 1 218 ? 1.554 -12.595 18.070 1.00 63.25 218 VAL A CA 1
ATOM 1774 C C . VAL A 1 218 ? 2.633 -13.149 18.997 1.00 63.25 218 VAL A C 1
ATOM 1776 O O . VAL A 1 218 ? 2.519 -14.316 19.389 1.00 63.25 218 VAL A O 1
ATOM 1779 N N . PRO A 1 219 ? 3.640 -12.349 19.394 1.00 59.59 219 PRO A N 1
ATOM 1780 C CA . PRO A 1 219 ? 4.616 -12.765 20.394 1.00 59.59 219 PRO A CA 1
ATOM 1781 C C . PRO A 1 219 ? 3.916 -13.225 21.678 1.00 59.59 219 PRO A C 1
ATOM 1783 O O . PRO A 1 219 ? 2.991 -12.562 22.154 1.00 59.59 219 PRO A O 1
ATOM 1786 N N . GLU A 1 220 ? 4.356 -14.346 22.259 1.00 57.09 220 GLU A N 1
ATOM 1787 C CA . GLU A 1 220 ? 3.701 -14.950 23.433 1.00 57.09 220 GLU A CA 1
ATOM 1788 C C . GLU A 1 220 ? 3.617 -14.003 24.645 1.00 57.09 220 GLU A C 1
ATOM 1790 O O . GLU A 1 220 ? 2.716 -14.143 25.468 1.00 57.09 220 GLU A O 1
ATOM 1795 N N . ASP A 1 221 ? 4.488 -12.995 24.714 1.00 57.28 221 ASP A N 1
ATOM 1796 C CA . ASP A 1 221 ? 4.544 -12.023 25.807 1.00 57.28 221 ASP A CA 1
ATOM 1797 C C . ASP A 1 221 ? 3.744 -10.726 25.547 1.00 57.28 221 ASP A C 1
ATOM 1799 O O . ASP A 1 221 ? 3.659 -9.873 26.436 1.00 57.28 221 ASP A O 1
ATOM 1803 N N . ASP A 1 222 ? 3.115 -10.557 24.371 1.00 62.84 222 ASP A N 1
ATOM 1804 C CA . ASP A 1 222 ? 2.476 -9.290 23.963 1.00 62.84 222 ASP A CA 1
ATOM 1805 C C . ASP A 1 222 ? 0.989 -9.402 23.574 1.00 62.84 222 ASP A C 1
ATOM 1807 O O . ASP A 1 222 ? 0.484 -8.758 22.653 1.00 62.84 222 ASP A O 1
ATOM 1811 N N . TYR A 1 223 ? 0.210 -10.159 24.351 1.00 62.31 223 TYR A N 1
ATOM 1812 C CA . TYR A 1 223 ? -1.259 -10.156 24.225 1.00 62.31 223 TYR A CA 1
ATOM 1813 C C . TYR A 1 223 ? -1.882 -8.764 24.457 1.00 62.31 223 TYR A C 1
ATOM 1815 O O . TYR A 1 223 ? -2.999 -8.486 24.022 1.00 62.31 223 TYR A O 1
ATOM 1823 N N . ARG A 1 224 ? -1.162 -7.849 25.124 1.00 65.38 224 ARG A N 1
ATOM 1824 C CA . ARG A 1 224 ? -1.597 -6.452 25.289 1.00 65.38 224 ARG A CA 1
ATOM 1825 C C . ARG A 1 224 ? -1.607 -5.694 23.962 1.00 65.38 224 ARG A C 1
ATOM 1827 O O . ARG A 1 224 ? -2.463 -4.823 23.801 1.00 65.38 224 ARG A O 1
ATOM 1834 N N . ALA A 1 225 ? -0.707 -6.002 23.031 1.00 69.06 225 ALA A N 1
ATOM 1835 C CA . ALA A 1 225 ? -0.688 -5.366 21.721 1.00 69.06 225 ALA A CA 1
ATOM 1836 C C . ALA A 1 225 ? -1.906 -5.727 20.861 1.00 69.06 225 ALA A C 1
ATOM 1838 O O . ALA A 1 225 ? -2.426 -4.853 20.169 1.00 69.06 225 ALA A O 1
ATOM 1839 N N . VAL A 1 226 ? -2.460 -6.938 20.998 1.00 71.69 226 VAL A N 1
ATOM 1840 C CA . VAL A 1 226 ? -3.714 -7.327 20.321 1.00 71.69 226 VAL A CA 1
ATOM 1841 C C . VAL A 1 226 ? -4.859 -6.392 20.713 1.00 71.69 226 VAL A C 1
ATOM 1843 O O . VAL A 1 226 ? -5.555 -5.872 19.843 1.00 71.69 226 VAL A O 1
ATOM 1846 N N . ARG A 1 227 ? -5.010 -6.081 22.008 1.00 75.94 227 ARG A N 1
ATOM 1847 C CA . ARG A 1 227 ? -6.026 -5.120 22.474 1.00 75.94 227 ARG A CA 1
ATOM 1848 C C . ARG A 1 227 ? -5.805 -3.712 21.933 1.00 75.94 227 ARG A C 1
ATOM 1850 O O . ARG A 1 227 ? -6.772 -3.020 21.643 1.00 75.94 227 ARG A O 1
ATOM 1857 N N . ARG A 1 228 ? -4.547 -3.292 21.764 1.00 79.75 228 ARG A N 1
ATOM 1858 C CA . ARG A 1 228 ? -4.222 -1.999 21.140 1.00 79.75 228 ARG A CA 1
ATOM 1859 C C . ARG A 1 228 ? -4.558 -1.985 19.654 1.00 79.75 228 ARG A C 1
ATOM 1861 O O . ARG A 1 228 ? -4.890 -0.924 19.146 1.00 79.75 228 ARG A O 1
ATOM 1868 N N . ALA A 1 229 ? -4.503 -3.120 18.962 1.00 84.19 229 ALA A N 1
ATOM 1869 C CA . ALA A 1 229 ? -4.863 -3.219 17.549 1.00 84.19 229 ALA A CA 1
ATOM 1870 C C . ALA A 1 229 ? -6.383 -3.165 17.307 1.00 84.19 229 ALA A C 1
ATOM 1872 O O . ALA A 1 229 ? -6.809 -2.848 16.196 1.00 84.19 229 ALA A O 1
ATOM 1873 N N . VAL A 1 230 ? -7.205 -3.401 18.336 1.00 88.31 230 VAL A N 1
ATOM 1874 C CA . VAL A 1 230 ? -8.660 -3.210 18.257 1.00 88.31 230 VAL A CA 1
ATOM 1875 C C . VAL A 1 230 ? -8.987 -1.740 18.009 1.00 88.31 230 VAL A C 1
ATOM 1877 O O . VAL A 1 230 ? -8.412 -0.838 18.623 1.00 88.31 230 VAL A O 1
ATOM 1880 N N . LEU A 1 231 ? -9.884 -1.503 17.059 1.00 91.00 231 LEU A N 1
ATOM 1881 C CA . LEU A 1 231 ? -10.448 -0.198 16.761 1.00 91.00 231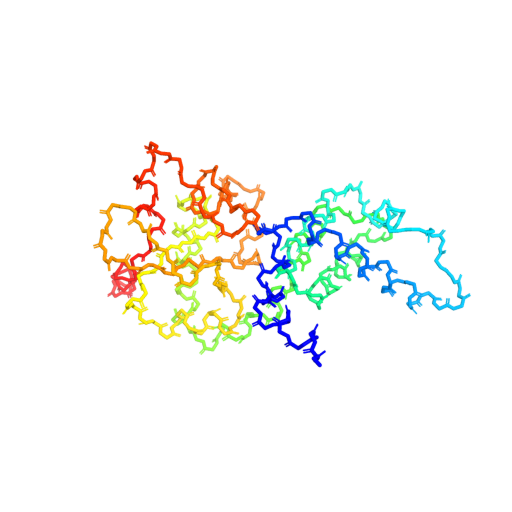 LEU A CA 1
ATOM 1882 C C . LEU A 1 231 ? -11.886 -0.161 17.295 1.00 91.00 231 LEU A C 1
ATOM 1884 O O . LEU A 1 231 ? -12.702 -1.013 16.947 1.00 91.00 231 LEU A O 1
ATOM 1888 N N . ASP A 1 232 ? -12.185 0.787 18.180 1.00 90.88 232 ASP A N 1
ATOM 1889 C CA . ASP A 1 232 ? -13.519 0.962 18.758 1.00 90.88 232 ASP A CA 1
ATOM 1890 C C . ASP A 1 232 ? -14.239 2.107 18.041 1.00 90.88 232 ASP A C 1
ATOM 1892 O O . ASP A 1 232 ? -13.934 3.277 18.258 1.00 90.88 232 ASP A O 1
ATOM 1896 N N . LEU A 1 233 ? -15.208 1.774 17.184 1.00 91.81 233 LEU A N 1
ATOM 1897 C CA . LEU A 1 233 ? -15.966 2.771 16.420 1.00 91.81 233 LEU A CA 1
ATOM 1898 C C . LEU A 1 233 ? -16.785 3.713 17.317 1.00 91.81 233 LEU A C 1
ATOM 1900 O O . LEU A 1 233 ? -17.122 4.814 16.898 1.00 91.81 233 LEU A O 1
ATOM 1904 N N . SER A 1 234 ? -17.060 3.345 18.574 1.00 90.81 234 SER A N 1
ATOM 1905 C CA . SER A 1 234 ? -17.722 4.261 19.506 1.00 90.81 234 SER A CA 1
ATOM 1906 C C . SER A 1 234 ? -16.846 5.459 19.890 1.00 90.81 234 SER A C 1
ATOM 1908 O O . SER A 1 234 ? -17.380 6.483 20.314 1.00 90.81 234 SER A O 1
ATOM 1910 N N . GLU A 1 235 ? -15.518 5.357 19.757 1.00 91.62 235 GLU A N 1
ATOM 1911 C CA . GLU A 1 235 ? -14.615 6.503 19.905 1.00 91.62 235 GLU A CA 1
ATOM 1912 C C . GLU A 1 235 ? -14.789 7.486 18.744 1.00 91.62 235 GLU A C 1
ATOM 1914 O O . GLU A 1 235 ? -14.921 8.682 18.987 1.00 91.62 235 GLU A O 1
ATOM 1919 N N . PHE A 1 236 ? -14.894 6.983 17.511 1.00 92.31 236 PHE A N 1
ATOM 1920 C CA . PHE A 1 236 ? -15.172 7.803 16.330 1.00 92.31 236 PHE A CA 1
ATOM 1921 C C . PHE A 1 236 ? -16.496 8.570 16.462 1.00 92.31 236 PHE A C 1
ATOM 1923 O O . PHE A 1 236 ? -16.528 9.774 16.205 1.00 92.31 236 PHE A O 1
ATOM 1930 N N . GLU A 1 237 ? -17.567 7.921 16.937 1.00 90.12 237 GLU A N 1
ATOM 1931 C CA . GLU A 1 237 ? -18.848 8.611 17.164 1.00 90.12 237 GLU A CA 1
ATOM 1932 C C . GLU A 1 237 ? -18.735 9.740 18.190 1.00 90.12 237 GLU A C 1
ATOM 1934 O O . GLU A 1 237 ? -19.351 10.789 18.028 1.00 90.12 237 GLU A O 1
ATOM 1939 N N . LYS A 1 238 ? -17.960 9.546 19.263 1.00 90.06 238 LYS A N 1
ATOM 1940 C CA . LYS A 1 238 ? -17.784 10.569 20.307 1.00 90.06 238 LYS A CA 1
ATOM 1941 C C . LYS A 1 238 ? -16.968 11.755 19.802 1.00 90.06 238 LYS A C 1
ATOM 1943 O O . LYS A 1 238 ? -17.329 12.896 20.098 1.00 90.06 238 LYS A O 1
ATOM 1948 N N . ASP A 1 239 ? -15.904 11.476 19.049 1.00 86.31 239 ASP A N 1
ATOM 1949 C CA . ASP A 1 239 ? -15.036 12.495 18.457 1.00 86.31 239 ASP A CA 1
ATOM 1950 C C . ASP A 1 239 ? -15.834 13.376 17.471 1.00 86.31 239 ASP A C 1
ATOM 1952 O O . ASP A 1 239 ? -15.674 14.594 17.480 1.00 86.31 239 ASP A O 1
ATOM 1956 N N . ASN A 1 240 ? -16.765 12.789 16.703 1.00 80.50 240 ASN A N 1
ATOM 1957 C CA . ASN A 1 240 ? -17.580 13.510 15.711 1.00 80.50 240 ASN A CA 1
ATOM 1958 C C . ASN A 1 240 ? -18.904 14.077 16.249 1.00 80.50 240 ASN A C 1
ATOM 1960 O O . ASN A 1 240 ? -19.444 15.004 15.661 1.00 80.50 240 ASN A O 1
ATOM 1964 N N . ALA A 1 241 ? -19.433 13.582 17.371 1.00 72.81 241 ALA A N 1
ATOM 1965 C CA . ALA A 1 241 ? -20.599 14.187 18.028 1.00 72.81 241 ALA A CA 1
ATOM 1966 C C . ALA A 1 241 ? -20.260 15.479 18.801 1.00 72.81 241 ALA A C 1
ATOM 1968 O O . ALA A 1 241 ? -21.166 16.185 19.246 1.00 72.81 241 ALA A O 1
ATOM 1969 N N . SER A 1 242 ? -18.969 15.759 19.006 1.00 56.19 242 SER A N 1
ATOM 1970 C CA . SER A 1 242 ? -18.470 16.906 19.780 1.00 56.19 242 SER A CA 1
ATOM 1971 C C . SER A 1 242 ? -17.996 18.086 18.913 1.00 56.19 242 SER A C 1
ATOM 1973 O O . SER A 1 242 ? -17.541 19.086 19.476 1.00 56.19 242 SER A O 1
ATOM 1975 N N . GLY A 1 243 ? -18.070 17.967 17.581 1.00 47.28 243 GLY A N 1
ATOM 1976 C CA . GLY A 1 243 ? -17.700 18.995 16.596 1.00 47.28 243 GLY A CA 1
ATOM 1977 C C . GLY A 1 243 ? -18.911 19.577 15.883 1.00 47.28 243 GLY A C 1
ATOM 1978 O O . GLY A 1 243 ? -18.832 20.770 15.514 1.00 47.28 243 GLY A O 1
#

pLDDT: mean 84.03, std 15.09, range [33.53, 98.5]

Foldseek 3Di:
DPPDDPPPPPDPLLLQLQCQQPVVVVLVVVLVVVVVVVQVVCPPVGDPQPDSVSVCVQAAPDNVLSSLLSNLCRSPNVSSVQLSVQQSVVCVNHHRYNVSSLVSSLVSCCVQQVVLCVVPVLLVLVLVVCCCLQQQVFLAQKAKEFLPDDDVSVVVCVVSVQKDFLANWDDLVVDPPTTITMIGGRCNSCSVCCPDPSHRQEHLHHPWGQYNVSDTDDPPVPSVSNVSRHDDCVVVVVVVVVD

Secondary structure (DSSP, 8-state):
---SSSSSSS--HHHHS-TTT-HHHHHHHHHHHHHHHHHHHHGGG--S--SHHHHHHHHBSSHHHHHHHHHHTTT-HHHHHHHHHHHHHHTTTSPB-HHHHHHHHHHHHHHHHHHHHTT-HHHHHHHHHHIIIIIITT-BSEEEEETT---HHHHHHHHTTSEEEEEEEEE-TTSTT-EEEEEEE-GGGTGGGTTSTT---BSSSTT--B-TTS-B---TT-HHHHHHHB--HHHHHHHHHT-